Protein AF-A0A423PJA8-F1 (afdb_monomer)

Mean predicted aligned error: 6.1 Å

Nearest PDB structures (foldseek):
  8rpc-assembly1_A  TM=6.329E-01  e=9.969E-05  Plasmodium falciparum
  4z55-assembly1_A  TM=6.574E-01  e=4.095E-04  Homo sapiens
  4ifc-assembly2_B  TM=5.769E-01  e=6.099E-05  Homo sapiens
  6pjj-assembly1_B  TM=5.790E-01  e=9.969E-05  Homo sapiens
  4iir-assembly1_A  TM=5.489E-01  e=1.355E-04  Homo sapiens

Solvent-accessible surface area (backbone atoms only — not comparable to full-atom values): 12734 Å² total; per-residue (Å²): 114,69,66,61,37,50,52,53,46,63,75,64,66,80,62,84,75,90,64,66,90,66,88,52,49,74,80,54,77,93,34,53,75,47,76,59,98,61,30,36,33,25,48,32,89,90,39,86,58,26,23,33,43,25,44,71,51,65,89,44,97,66,36,58,37,55,55,50,32,44,53,56,38,50,53,53,38,53,77,67,67,55,76,62,79,46,34,58,53,74,82,45,76,43,40,36,74,86,43,71,17,37,32,27,47,41,64,45,22,78,88,66,48,73,38,44,39,44,65,54,31,39,24,68,65,76,37,51,72,70,55,51,52,51,41,49,50,52,47,49,50,53,36,54,75,67,24,42,34,58,67,43,68,48,54,88,32,29,27,38,30,47,41,99,92,44,76,42,49,29,38,73,50,35,51,46,49,77,56,78,35,73,69,32,51,44,42,72,77,30,43,68,56,9,22,51,56,24,62,71,44,40,68,61,35,51,51,54,38,49,65,51,55,77,68,52,69,59,62,73,79,76,89,75,94,83,130

Sequence (227 aa):
MALLGRAVRWIVRYKVPAMAPTPRHVLRDDLLIGHGSQRSCYVHPADRQRCIKVPKHPAHPEAQQANLVDSHYARSLDRRGVSHAHRARIYGWAPTTQADGLVVERICNDDGTPAIKLQHALKYGIVQRDEAEALLGELRHWVLTNHIAVHDLSPGNLLVKQTSAGNTLVLIDGIGGQKIKLKFLLYLYSPRFARAITRRRWPAFEKKIQARLDRVTPVQPSQNLDE

Radius of gyration: 18.74 Å; Cα contacts (8 Å, |Δi|>4): 363; chains: 1; bounding box: 70×29×41 Å

Organism: NCBI:txid1209778

InterPro domains:
  IPR019647 PhoP regulatory network protein YrbL [PF10707] (27-209)

pLDDT: mean 88.92, std 13.07, range [32.78, 98.12]

Secondary structure (DSSP, 8-state):
-HHHHHHHHHHTT--PPPPPSSS-B---GGGEEEE-SSEEEEEETTEEEEEEEEES-TTSTTTTHHHHHHHHHHHHHHHTT--STTB--EEEEE-BSSS-EEEEE--B-TTSPBPEEHHHHHHTTSS-HHHHHHHHHHHHHHHHHTT--BS---GGGEEEEEETTEEEEEE-S-BS-SSSSHHHHHHHH-HHHHHHHHHHHHHHHHHHHHHHHTT-PPPPP------

Structure (mmCIF, N/CA/C/O backbone):
data_AF-A0A423PJA8-F1
#
_entry.id   AF-A0A423PJA8-F1
#
loop_
_atom_site.group_PDB
_atom_site.id
_atom_site.type_symbol
_atom_site.label_atom_id
_atom_site.label_alt_id
_atom_site.label_comp_id
_atom_site.label_asym_id
_atom_site.label_entity_id
_atom_site.label_seq_id
_atom_site.pdbx_PDB_ins_code
_atom_site.Cartn_x
_atom_site.Cartn_y
_atom_site.Cartn_z
_atom_site.occupancy
_atom_site.B_iso_or_equiv
_atom_site.auth_seq_id
_atom_site.auth_comp_id
_atom_site.auth_asym_id
_atom_site.auth_atom_id
_atom_site.pdbx_PDB_model_num
ATOM 1 N N . MET A 1 1 ? 24.256 16.051 0.956 1.00 47.03 1 MET A N 1
ATOM 2 C CA . MET A 1 1 ? 23.027 15.207 0.986 1.00 47.03 1 MET A CA 1
ATOM 3 C C . MET A 1 1 ? 22.757 14.432 -0.318 1.00 47.03 1 MET A C 1
ATOM 5 O O . MET A 1 1 ? 22.403 13.262 -0.231 1.00 47.03 1 MET A O 1
ATOM 9 N N . ALA A 1 2 ? 22.924 15.017 -1.517 1.00 51.41 2 ALA A N 1
ATOM 10 C CA . ALA A 1 2 ? 22.655 14.329 -2.797 1.00 51.41 2 ALA A CA 1
ATOM 11 C C . ALA A 1 2 ? 23.633 13.176 -3.126 1.00 51.41 2 ALA A C 1
ATOM 13 O O . ALA A 1 2 ? 23.201 12.116 -3.580 1.00 51.41 2 ALA A O 1
ATOM 14 N N . LEU A 1 3 ? 24.926 13.352 -2.822 1.00 45.09 3 LEU A N 1
ATOM 15 C CA . LEU A 1 3 ? 25.974 12.328 -2.978 1.00 45.09 3 LEU A CA 1
ATOM 16 C C . LEU A 1 3 ? 25.686 11.066 -2.149 1.00 45.09 3 LEU A C 1
ATOM 18 O O . LEU A 1 3 ? 25.730 9.956 -2.674 1.00 45.09 3 LEU A O 1
ATOM 22 N N . LEU A 1 4 ? 25.255 11.243 -0.896 1.00 54.81 4 LEU A N 1
ATOM 23 C CA . LEU A 1 4 ? 24.872 10.142 -0.008 1.00 54.81 4 LEU A CA 1
ATOM 24 C C . LEU A 1 4 ? 23.687 9.334 -0.572 1.00 54.81 4 LEU A C 1
ATOM 26 O O . LEU A 1 4 ? 23.647 8.114 -0.471 1.00 54.81 4 LEU A O 1
ATOM 30 N N . GLY A 1 5 ? 22.732 10.005 -1.227 1.00 57.03 5 GLY A N 1
ATOM 31 C CA . GLY A 1 5 ? 21.598 9.350 -1.885 1.00 57.03 5 GLY A CA 1
ATOM 32 C C . GLY A 1 5 ? 21.969 8.571 -3.153 1.00 57.03 5 GLY A C 1
ATOM 33 O O . GLY A 1 5 ? 21.277 7.614 -3.503 1.00 57.03 5 GLY A O 1
ATOM 34 N N . ARG A 1 6 ? 23.044 8.953 -3.857 1.00 58.25 6 ARG A N 1
ATOM 35 C CA . ARG A 1 6 ? 23.592 8.172 -4.980 1.00 58.25 6 ARG A CA 1
ATOM 36 C C . ARG A 1 6 ? 24.349 6.940 -4.475 1.00 58.25 6 ARG A C 1
ATOM 38 O O . ARG A 1 6 ? 24.066 5.847 -4.953 1.00 58.25 6 ARG A O 1
ATOM 45 N N . ALA A 1 7 ? 25.189 7.096 -3.451 1.00 60.31 7 ALA A N 1
ATOM 46 C CA . ALA A 1 7 ? 25.911 5.987 -2.821 1.00 60.31 7 ALA A CA 1
ATOM 47 C C . ALA A 1 7 ? 24.958 4.929 -2.232 1.00 60.31 7 ALA A C 1
ATOM 49 O O . ALA A 1 7 ? 25.106 3.743 -2.506 1.00 60.31 7 ALA A O 1
ATOM 50 N N . VAL A 1 8 ? 23.903 5.352 -1.524 1.00 60.94 8 VAL A N 1
ATOM 51 C CA . VAL A 1 8 ? 22.864 4.448 -0.990 1.00 60.94 8 VAL A CA 1
ATOM 52 C C . VAL A 1 8 ? 22.161 3.653 -2.095 1.00 60.94 8 VAL A C 1
ATOM 54 O O . VAL A 1 8 ? 21.914 2.463 -1.937 1.00 60.94 8 VAL A O 1
ATOM 57 N N . ARG A 1 9 ? 21.847 4.272 -3.237 1.00 59.59 9 ARG A N 1
ATOM 58 C CA . ARG A 1 9 ? 21.218 3.550 -4.356 1.00 59.59 9 ARG A CA 1
ATOM 59 C C . ARG A 1 9 ? 22.158 2.531 -4.999 1.00 59.59 9 ARG A C 1
ATOM 61 O O . ARG A 1 9 ? 21.698 1.475 -5.423 1.00 59.59 9 ARG A O 1
ATOM 68 N N . TRP A 1 10 ? 23.451 2.840 -5.046 1.00 56.62 10 TRP A N 1
ATOM 69 C CA . TRP A 1 10 ? 24.469 1.967 -5.622 1.00 56.62 10 TRP A CA 1
ATOM 70 C C . TRP A 1 10 ? 24.768 0.755 -4.726 1.00 56.62 10 TRP A C 1
ATOM 72 O O . TRP A 1 10 ? 24.771 -0.374 -5.208 1.00 56.62 10 TRP A O 1
ATOM 82 N N . ILE A 1 11 ? 24.898 0.972 -3.412 1.00 56.69 11 ILE A N 1
ATOM 83 C CA . ILE A 1 11 ? 25.184 -0.078 -2.418 1.00 56.69 11 ILE A CA 1
ATOM 84 C C . ILE A 1 11 ? 24.049 -1.103 -2.334 1.00 56.69 11 ILE A C 1
ATOM 86 O O . ILE A 1 11 ? 24.296 -2.298 -2.203 1.00 56.69 11 ILE A O 1
ATOM 90 N N . VAL A 1 12 ? 22.794 -0.659 -2.426 1.00 58.53 12 VAL A N 1
ATOM 91 C CA . VAL A 1 12 ? 21.660 -1.523 -2.068 1.00 58.53 12 VAL A CA 1
ATOM 92 C C . VAL A 1 12 ? 21.051 -2.256 -3.277 1.00 58.53 12 VAL A C 1
ATOM 94 O O . VAL A 1 12 ? 20.080 -2.992 -3.134 1.00 58.53 12 VAL A O 1
ATOM 97 N N . ARG A 1 13 ? 21.642 -2.119 -4.480 1.00 62.19 13 ARG A N 1
ATOM 98 C CA . ARG A 1 13 ? 21.215 -2.812 -5.721 1.00 62.19 13 ARG A CA 1
ATOM 99 C C . ARG A 1 13 ? 19.695 -2.756 -5.967 1.00 62.19 13 ARG A C 1
ATOM 101 O O . ARG A 1 13 ? 19.108 -3.685 -6.513 1.00 62.19 13 ARG A O 1
ATOM 108 N N . TYR A 1 14 ? 19.050 -1.657 -5.580 1.00 72.69 14 TYR A N 1
ATOM 109 C CA . TYR A 1 14 ? 17.615 -1.446 -5.756 1.00 72.69 14 TYR A CA 1
ATOM 110 C C . TYR A 1 14 ? 17.302 -1.057 -7.199 1.00 72.69 14 TYR A C 1
ATOM 112 O O . TYR A 1 14 ? 17.089 0.113 -7.519 1.00 72.69 14 TYR A O 1
ATOM 120 N N . LYS A 1 15 ? 17.340 -2.052 -8.081 1.00 80.69 15 LYS A N 1
ATOM 121 C CA . LYS A 1 15 ? 16.962 -1.943 -9.487 1.00 80.69 15 LYS A CA 1
ATOM 122 C C . LYS A 1 15 ? 15.741 -2.811 -9.745 1.00 80.69 15 LYS A C 1
ATOM 124 O O . LYS A 1 15 ? 15.542 -3.823 -9.074 1.00 80.69 15 LYS A O 1
ATOM 129 N N . VAL A 1 16 ? 14.949 -2.409 -10.735 1.00 83.19 16 VAL A N 1
ATOM 130 C CA . VAL A 1 16 ? 13.929 -3.292 -11.300 1.00 83.19 16 VAL A CA 1
ATOM 131 C C . VAL A 1 16 ? 14.657 -4.544 -11.801 1.00 83.19 16 VAL A C 1
ATOM 133 O O . VAL A 1 16 ? 15.682 -4.392 -12.477 1.00 83.19 16 VAL A O 1
ATOM 136 N N . PRO A 1 17 ? 14.231 -5.760 -11.417 1.00 85.25 17 PRO A N 1
ATOM 137 C CA . PRO A 1 17 ? 14.855 -6.972 -11.925 1.00 85.25 17 PRO A CA 1
ATOM 138 C C . PRO A 1 17 ? 14.719 -7.025 -13.450 1.00 85.25 17 PRO A C 1
ATOM 140 O O . PRO A 1 17 ? 13.725 -6.550 -13.991 1.00 85.25 17 PRO A O 1
ATOM 143 N N . ALA A 1 18 ? 15.699 -7.604 -14.143 1.00 83.88 18 ALA A N 1
ATOM 144 C CA . ALA A 1 18 ? 15.575 -7.818 -15.581 1.00 83.88 18 ALA A CA 1
ATOM 145 C C . ALA A 1 18 ? 14.380 -8.747 -15.851 1.00 83.88 18 ALA A C 1
ATOM 147 O O . ALA A 1 18 ? 14.337 -9.860 -15.325 1.00 83.88 18 ALA A O 1
ATOM 148 N N . MET A 1 19 ? 13.404 -8.273 -16.625 1.00 85.81 19 MET A N 1
ATOM 149 C CA . MET A 1 19 ? 12.238 -9.060 -17.019 1.00 85.81 19 MET A CA 1
ATOM 150 C C . MET A 1 19 ? 12.476 -9.728 -18.370 1.00 85.81 19 MET A C 1
ATOM 152 O O . MET A 1 19 ? 13.144 -9.170 -19.243 1.00 85.81 19 MET A O 1
ATOM 156 N N . ALA A 1 20 ? 11.910 -10.923 -18.545 1.00 81.06 20 ALA A N 1
ATOM 157 C CA . ALA A 1 20 ? 11.896 -11.579 -19.843 1.00 81.06 20 ALA A CA 1
ATOM 158 C C . ALA A 1 20 ? 11.168 -10.686 -20.867 1.00 81.06 20 ALA A C 1
ATOM 160 O O . ALA A 1 20 ? 10.163 -10.051 -20.527 1.00 81.06 20 ALA A O 1
ATOM 161 N N . PRO A 1 21 ? 11.644 -10.621 -22.120 1.00 72.62 21 PRO A N 1
ATOM 162 C CA . PRO A 1 21 ? 11.037 -9.763 -23.130 1.00 72.62 21 PRO A CA 1
ATOM 163 C C . PRO A 1 21 ? 9.602 -10.187 -23.483 1.00 72.62 21 PRO A C 1
ATOM 165 O O . PRO A 1 21 ? 8.812 -9.320 -23.868 1.00 72.62 21 PRO A O 1
ATOM 168 N N . THR A 1 22 ? 9.258 -11.470 -23.314 1.00 75.62 22 THR A N 1
ATOM 169 C CA . THR A 1 22 ? 7.954 -12.077 -23.620 1.00 75.62 22 THR A CA 1
ATOM 170 C C . THR A 1 22 ? 7.662 -13.284 -22.706 1.00 75.62 22 THR A C 1
ATOM 172 O O . THR A 1 22 ? 8.606 -13.927 -22.240 1.00 75.62 22 THR A O 1
ATOM 175 N N . PRO A 1 23 ? 6.377 -13.625 -22.461 1.00 82.06 23 PRO A N 1
ATOM 176 C CA . PRO A 1 23 ? 5.171 -12.851 -22.782 1.00 82.06 23 PRO A CA 1
ATOM 177 C C . PRO A 1 23 ? 4.967 -11.658 -21.826 1.00 82.06 23 PRO A C 1
ATOM 179 O O . PRO A 1 23 ? 5.347 -11.709 -20.659 1.00 82.06 23 PRO A O 1
ATOM 182 N N . ARG A 1 24 ? 4.359 -10.572 -22.324 1.00 91.50 24 ARG A N 1
ATOM 183 C CA . ARG A 1 24 ? 4.051 -9.357 -21.543 1.00 91.50 24 ARG A CA 1
ATOM 184 C C . ARG A 1 24 ? 2.558 -9.250 -21.263 1.00 91.50 24 ARG A C 1
ATOM 186 O O . ARG A 1 24 ? 1.747 -9.575 -22.127 1.00 91.50 24 ARG A O 1
ATOM 193 N N . HIS A 1 25 ? 2.187 -8.708 -20.107 1.00 94.19 25 HIS A N 1
ATOM 194 C CA . HIS A 1 25 ? 0.788 -8.380 -19.834 1.00 94.19 25 HIS A CA 1
ATOM 195 C C . HIS A 1 25 ? 0.347 -7.163 -20.652 1.00 94.19 25 HIS A C 1
ATOM 197 O O . HIS A 1 25 ? 0.941 -6.086 -20.553 1.00 94.19 25 HIS A O 1
ATOM 203 N N . VAL A 1 26 ? -0.713 -7.334 -21.442 1.00 94.94 26 VAL A N 1
ATOM 204 C CA . VAL A 1 26 ? -1.343 -6.243 -22.191 1.00 94.94 26 VAL A CA 1
ATOM 205 C C . VAL A 1 26 ? -2.237 -5.452 -21.244 1.00 94.94 26 VAL A C 1
ATOM 207 O O . VAL A 1 26 ? -3.223 -5.977 -20.729 1.00 94.94 26 VAL A O 1
ATOM 210 N N . LEU A 1 27 ? -1.876 -4.194 -20.996 1.00 94.25 27 LEU A N 1
ATOM 211 C CA . LEU A 1 27 ? -2.645 -3.285 -20.148 1.00 94.25 27 LEU A CA 1
ATOM 212 C C . LEU A 1 27 ? -3.526 -2.397 -21.016 1.00 94.25 27 LEU A C 1
ATOM 214 O O . LEU A 1 27 ? -3.019 -1.556 -21.759 1.00 94.25 27 LEU A O 1
ATOM 218 N N . ARG A 1 28 ? -4.833 -2.619 -20.906 1.00 94.38 28 ARG A N 1
ATOM 219 C CA . ARG A 1 28 ? -5.892 -1.916 -21.628 1.00 94.38 28 ARG A CA 1
ATOM 220 C C . ARG A 1 28 ? -6.667 -0.997 -20.682 1.00 94.38 28 ARG A C 1
ATOM 222 O O . ARG A 1 28 ? -6.644 -1.199 -19.466 1.00 94.38 28 ARG A O 1
ATOM 229 N N . ASP A 1 29 ? -7.389 -0.037 -21.244 1.00 94.12 29 ASP A N 1
ATOM 230 C CA . ASP A 1 29 ? -8.144 0.951 -20.466 1.00 94.12 29 ASP A CA 1
ATOM 231 C C . ASP A 1 29 ? -9.327 0.338 -19.702 1.00 94.12 29 ASP A C 1
ATOM 233 O O . ASP A 1 29 ? -9.631 0.780 -18.598 1.00 94.12 29 ASP A O 1
ATOM 237 N N . ASP A 1 30 ? -9.934 -0.740 -20.209 1.00 95.38 30 ASP A N 1
ATOM 238 C CA . ASP A 1 30 ? -10.999 -1.481 -19.513 1.00 95.38 30 ASP A CA 1
ATOM 239 C C . ASP A 1 30 ? -10.513 -2.173 -18.226 1.00 95.38 30 ASP A C 1
ATOM 241 O O . ASP A 1 30 ? -11.309 -2.505 -17.348 1.00 95.38 30 ASP A O 1
ATOM 245 N N . LEU A 1 31 ? -9.199 -2.368 -18.088 1.00 96.25 31 LEU A N 1
ATOM 246 C CA . LEU A 1 31 ? -8.578 -2.904 -16.880 1.00 96.25 31 LEU A CA 1
ATOM 247 C C . LEU A 1 31 ? -8.177 -1.805 -15.891 1.00 96.25 31 LEU A C 1
ATOM 249 O O . LEU A 1 31 ? -7.738 -2.126 -14.786 1.00 96.25 31 LEU A O 1
ATOM 253 N N . LEU A 1 32 ? -8.275 -0.523 -16.249 1.00 96.69 32 LEU A N 1
ATOM 254 C CA . LEU A 1 32 ? -7.831 0.572 -15.394 1.00 96.69 32 LEU A CA 1
ATOM 255 C C . LEU A 1 32 ? -8.710 0.675 -14.138 1.00 96.69 32 LEU A C 1
ATOM 257 O O . LEU A 1 32 ? -9.891 0.996 -14.193 1.00 96.69 32 LEU A O 1
ATOM 261 N N . ILE A 1 33 ? -8.097 0.470 -12.972 1.00 94.44 33 ILE A N 1
ATOM 262 C CA . ILE A 1 33 ? -8.732 0.687 -11.663 1.00 94.44 33 ILE A CA 1
ATOM 263 C C . ILE A 1 33 ? -8.712 2.177 -11.319 1.00 94.44 33 ILE A C 1
ATOM 265 O O . ILE A 1 33 ? -9.635 2.712 -10.707 1.00 94.44 33 ILE A O 1
ATOM 269 N N . GLY A 1 34 ? -7.619 2.853 -11.672 1.00 91.19 34 GLY A N 1
ATOM 270 C CA . GLY A 1 34 ? -7.500 4.288 -11.496 1.00 91.19 34 GLY A CA 1
ATOM 271 C C . GLY A 1 34 ? -6.066 4.790 -11.505 1.00 91.19 34 GLY A C 1
ATOM 272 O O . GLY A 1 34 ? -5.087 4.045 -11.619 1.00 91.19 34 GLY A O 1
ATOM 273 N N . HIS A 1 35 ? -5.960 6.102 -11.343 1.00 89.44 35 HIS A N 1
ATOM 274 C CA . HIS A 1 35 ? -4.705 6.826 -11.384 1.00 89.44 35 HIS A CA 1
ATOM 275 C C . HIS A 1 35 ? -4.328 7.364 -10.002 1.00 89.44 35 HIS A C 1
ATOM 277 O O . HIS A 1 35 ? -5.068 8.133 -9.393 1.00 89.44 35 HIS A O 1
ATOM 283 N N . GLY A 1 36 ? -3.134 7.008 -9.533 1.00 83.62 36 GLY A N 1
ATOM 284 C CA . GLY A 1 36 ? -2.461 7.700 -8.437 1.00 83.62 36 GLY A CA 1
ATOM 285 C C . GLY A 1 36 ? -1.655 8.901 -8.937 1.00 83.62 36 GLY A C 1
ATOM 286 O O . GLY A 1 36 ? -1.658 9.237 -10.124 1.00 83.62 36 GLY A O 1
ATOM 287 N N . SER A 1 37 ? -0.901 9.537 -8.041 1.00 85.12 37 SER A N 1
ATOM 288 C CA . SER A 1 37 ? -0.018 10.655 -8.407 1.00 85.12 37 SER A CA 1
ATOM 289 C C . SER A 1 37 ? 1.123 10.218 -9.332 1.00 85.12 37 SER A C 1
ATOM 291 O O . SER A 1 37 ? 1.421 10.901 -10.303 1.00 85.12 37 SER A O 1
ATOM 293 N N . GLN A 1 38 ? 1.729 9.057 -9.066 1.00 89.62 38 GLN A N 1
ATOM 294 C CA . GLN A 1 38 ? 2.917 8.577 -9.787 1.00 89.62 38 GLN A CA 1
ATOM 295 C C . GLN A 1 38 ? 2.648 7.373 -10.699 1.00 89.62 38 GLN A C 1
ATOM 297 O O . GLN A 1 38 ? 3.453 7.073 -11.580 1.00 89.62 38 GLN A O 1
ATOM 302 N N . ARG A 1 39 ? 1.544 6.654 -10.472 1.00 94.06 39 ARG A N 1
ATOM 303 C CA . ARG A 1 39 ? 1.296 5.327 -11.048 1.00 94.06 39 ARG A CA 1
ATOM 304 C C . ARG A 1 39 ? -0.143 5.177 -11.521 1.00 94.06 39 ARG A C 1
ATOM 306 O O . ARG A 1 39 ? -1.048 5.752 -10.918 1.00 94.06 39 ARG A O 1
ATOM 313 N N . SER A 1 40 ? -0.342 4.376 -12.553 1.00 95.88 40 SER A N 1
ATOM 314 C CA . SER A 1 40 ? -1.639 3.828 -12.948 1.00 95.88 40 SER A CA 1
ATOM 315 C C . SER A 1 40 ? -1.755 2.403 -12.415 1.00 95.88 40 SER A C 1
ATOM 317 O O . SER A 1 40 ? -0.759 1.679 -12.352 1.00 95.88 40 SER A O 1
ATOM 319 N N . CYS A 1 41 ? -2.950 2.019 -11.978 1.00 96.25 41 CYS A N 1
ATOM 320 C CA . CYS A 1 41 ? -3.228 0.699 -11.426 1.00 96.25 41 CYS A CA 1
ATOM 321 C C . CYS A 1 41 ? -4.233 -0.016 -12.326 1.00 96.25 41 CYS A C 1
ATOM 323 O O . CYS A 1 41 ? -5.317 0.516 -12.557 1.00 96.25 41 CYS A O 1
ATOM 325 N N . TYR A 1 42 ? -3.884 -1.207 -12.803 1.00 97.62 42 TYR A N 1
ATOM 326 C CA . TYR A 1 42 ? -4.719 -2.004 -13.702 1.00 97.62 42 TYR A CA 1
ATOM 327 C C . TYR A 1 42 ? -5.052 -3.347 -13.060 1.00 97.62 42 TYR A C 1
ATOM 329 O O . TYR A 1 42 ? -4.190 -3.931 -12.408 1.00 97.62 42 TYR A O 1
ATOM 337 N N . VAL A 1 43 ? -6.258 -3.873 -13.253 1.00 97.44 43 VAL A N 1
ATOM 338 C CA . VAL A 1 43 ? -6.574 -5.272 -12.938 1.00 97.44 43 VAL A CA 1
ATOM 339 C C . VAL A 1 43 ? -5.629 -6.169 -13.736 1.00 97.44 43 VAL A C 1
ATOM 341 O O . VAL A 1 43 ? -5.350 -5.915 -14.908 1.00 97.44 43 VAL A O 1
ATOM 344 N N . HIS A 1 44 ? -5.088 -7.200 -13.095 1.00 97.00 44 HIS A N 1
ATOM 345 C CA . HIS A 1 44 ? -4.172 -8.113 -13.761 1.00 97.00 44 HIS A CA 1
ATOM 346 C C . HIS A 1 44 ? -4.936 -8.955 -14.809 1.00 97.00 44 HIS A 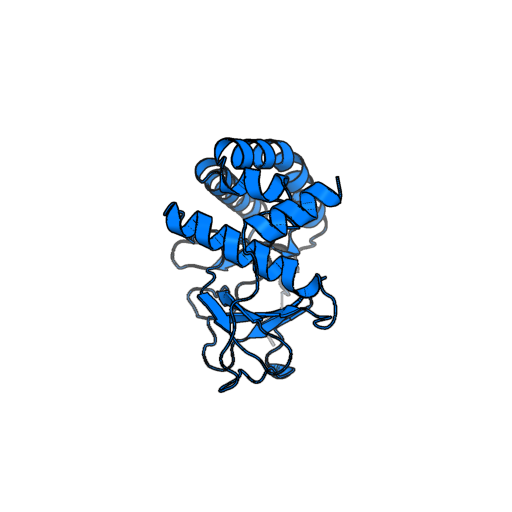C 1
ATOM 348 O O . HIS A 1 44 ? -5.917 -9.608 -14.443 1.00 97.00 44 HIS A O 1
ATOM 354 N N . PRO A 1 45 ? -4.496 -9.008 -16.087 1.00 95.69 45 PRO A N 1
ATOM 355 C CA . PRO A 1 45 ? -5.280 -9.618 -17.172 1.00 95.69 45 PRO A CA 1
ATOM 356 C C . PRO A 1 45 ? -5.628 -11.099 -16.975 1.00 95.69 45 PRO A C 1
ATOM 358 O O . PRO A 1 45 ? -6.653 -11.557 -17.462 1.00 95.69 45 PRO A O 1
ATOM 361 N N . ALA A 1 46 ? -4.775 -11.845 -16.268 1.00 94.44 46 ALA A N 1
ATOM 362 C CA . ALA A 1 46 ? -4.958 -13.278 -16.023 1.00 94.44 46 ALA A CA 1
ATOM 363 C C . ALA A 1 46 ? -5.415 -13.621 -14.593 1.00 94.44 46 ALA A C 1
ATOM 365 O O . ALA A 1 46 ? -5.632 -14.788 -14.294 1.00 94.44 46 ALA A O 1
ATOM 366 N N . ASP A 1 47 ? -5.522 -12.638 -13.690 1.00 95.12 47 ASP A N 1
ATOM 367 C CA . ASP A 1 47 ? -5.906 -12.898 -12.294 1.00 95.12 47 ASP A CA 1
ATOM 368 C C . ASP A 1 47 ? -6.640 -11.689 -11.706 1.00 95.12 47 ASP A C 1
ATOM 370 O O . ASP A 1 47 ? -6.040 -10.683 -11.328 1.00 95.12 47 ASP A O 1
ATOM 374 N N . ARG A 1 48 ? -7.964 -11.796 -11.579 1.00 94.19 48 ARG A N 1
ATOM 375 C CA . ARG A 1 48 ? -8.801 -10.701 -11.073 1.00 94.19 48 ARG A CA 1
ATOM 376 C C . ARG A 1 48 ? -8.591 -10.402 -9.588 1.00 94.19 48 ARG A C 1
ATOM 378 O O . ARG A 1 48 ? -9.148 -9.412 -9.125 1.00 94.19 48 ARG A O 1
ATOM 385 N N . GLN A 1 49 ? -7.825 -11.188 -8.836 1.00 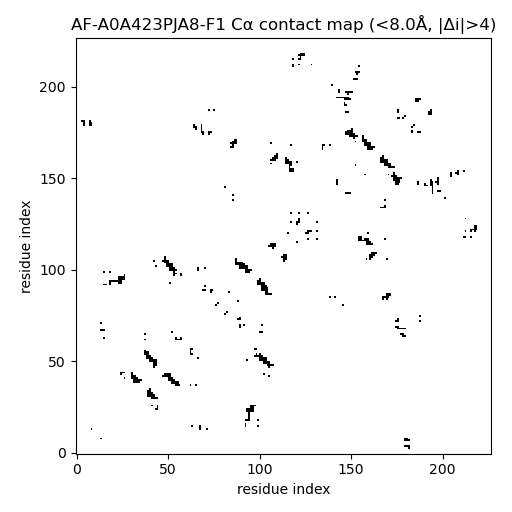95.38 49 GLN A N 1
ATOM 386 C CA . GLN A 1 49 ? -7.453 -10.891 -7.444 1.00 95.38 49 GLN A CA 1
ATOM 387 C C . GLN A 1 49 ? -6.145 -10.093 -7.342 1.00 95.38 49 GLN A C 1
ATOM 389 O O . GLN A 1 49 ? -5.701 -9.736 -6.248 1.00 95.38 49 GLN A O 1
ATOM 394 N N . ARG A 1 50 ? -5.517 -9.770 -8.477 1.00 97.44 50 ARG A N 1
ATOM 395 C CA . ARG A 1 50 ? -4.283 -8.984 -8.538 1.00 97.44 50 ARG A CA 1
ATOM 396 C C . ARG A 1 50 ? -4.484 -7.722 -9.356 1.00 97.44 50 ARG A C 1
ATOM 398 O O . ARG A 1 50 ? -5.362 -7.621 -10.215 1.00 97.44 50 ARG A O 1
ATOM 405 N N . CYS A 1 51 ? -3.630 -6.749 -9.100 1.00 97.38 51 CYS A N 1
ATOM 406 C CA . CYS A 1 51 ? -3.476 -5.586 -9.949 1.00 97.38 51 CYS A CA 1
ATOM 407 C C . CYS A 1 51 ? -2.000 -5.300 -10.215 1.00 97.38 51 CYS A C 1
ATOM 409 O O . CYS A 1 51 ? -1.108 -5.737 -9.487 1.00 97.38 51 CYS A O 1
ATOM 411 N N . ILE A 1 52 ? -1.743 -4.591 -11.306 1.00 97.88 52 ILE A N 1
ATOM 412 C CA . ILE A 1 52 ? -0.416 -4.208 -11.759 1.00 97.88 52 ILE A CA 1
ATOM 413 C C . ILE A 1 52 ? -0.312 -2.688 -11.646 1.00 97.88 52 ILE A C 1
ATOM 415 O O . ILE A 1 52 ? -1.065 -1.951 -12.287 1.00 97.88 52 ILE A O 1
ATOM 419 N N . LYS A 1 53 ? 0.624 -2.212 -10.819 1.00 96.56 53 LYS A N 1
ATOM 420 C CA . LYS A 1 53 ? 0.944 -0.787 -10.673 1.00 96.56 53 LYS A CA 1
ATOM 421 C C . LYS A 1 53 ? 2.100 -0.413 -11.599 1.00 96.56 53 LYS A C 1
ATOM 423 O O . LYS A 1 53 ? 3.222 -0.894 -11.421 1.00 96.56 53 LYS A O 1
ATOM 428 N N . VAL A 1 54 ? 1.847 0.486 -12.545 1.00 96.25 54 VAL A N 1
ATOM 429 C CA . VAL A 1 54 ? 2.814 0.930 -13.564 1.00 96.25 54 VAL A CA 1
ATOM 430 C C . VAL A 1 54 ? 3.065 2.433 -13.427 1.00 96.25 54 VAL A C 1
ATOM 432 O O . VAL A 1 54 ? 2.113 3.177 -13.183 1.00 96.25 54 VAL A O 1
ATOM 435 N N . PRO A 1 55 ? 4.311 2.927 -13.544 1.00 95.31 55 PRO A N 1
ATOM 436 C CA . PRO A 1 55 ? 4.574 4.363 -13.533 1.00 95.31 55 PRO A CA 1
ATOM 437 C C . PRO A 1 55 ? 3.908 5.090 -14.706 1.00 95.31 55 PRO A C 1
ATOM 439 O O . PRO A 1 55 ? 3.922 4.606 -15.831 1.00 95.31 55 PRO A O 1
ATOM 442 N N . LYS A 1 56 ? 3.398 6.301 -14.457 1.00 92.19 56 LYS A N 1
ATOM 443 C CA . LYS A 1 56 ? 2.789 7.146 -15.502 1.00 92.19 56 LYS A CA 1
ATOM 444 C C . LYS A 1 56 ? 3.794 7.699 -16.516 1.00 92.19 56 LYS A C 1
ATOM 446 O O . LYS A 1 56 ? 3.449 7.901 -17.671 1.00 92.19 56 LYS A O 1
ATOM 451 N N . HIS A 1 57 ? 5.028 7.955 -16.080 1.00 91.12 57 HIS A N 1
ATOM 452 C CA . HIS A 1 57 ? 6.082 8.542 -16.913 1.00 91.12 57 HIS A CA 1
ATOM 453 C C . HIS A 1 57 ? 7.318 7.635 -16.929 1.00 91.12 57 HIS A C 1
ATOM 455 O O . HIS A 1 57 ? 8.333 7.983 -16.325 1.00 91.12 57 HIS A O 1
ATOM 461 N N . PRO A 1 58 ? 7.251 6.456 -17.571 1.00 88.56 58 PRO A N 1
ATOM 462 C CA . PRO A 1 58 ? 8.298 5.437 -17.483 1.00 88.56 58 PRO A CA 1
ATOM 463 C C . PRO A 1 58 ? 9.656 5.884 -18.040 1.00 88.56 58 PRO A C 1
ATOM 465 O O . PRO A 1 58 ? 10.679 5.348 -17.626 1.00 88.56 58 PRO A O 1
ATOM 468 N N . ALA A 1 59 ? 9.683 6.896 -18.913 1.00 87.50 59 ALA A N 1
ATOM 469 C CA . ALA A 1 59 ? 10.918 7.491 -19.424 1.00 87.50 59 ALA A CA 1
ATOM 470 C C . ALA A 1 59 ? 11.736 8.237 -18.347 1.00 87.50 59 ALA A C 1
ATOM 472 O O . ALA A 1 59 ? 12.934 8.453 -18.522 1.00 87.50 59 ALA A O 1
ATOM 473 N N . HIS A 1 60 ? 11.126 8.635 -17.222 1.00 86.44 60 HIS A N 1
ATOM 474 C CA . HIS A 1 60 ? 11.859 9.312 -16.154 1.00 86.44 60 HIS A CA 1
ATOM 475 C C . HIS A 1 60 ? 12.728 8.331 -15.342 1.00 86.44 60 HIS A C 1
ATOM 477 O O . HIS A 1 60 ? 12.216 7.324 -14.851 1.00 86.44 60 HIS A O 1
ATOM 483 N N . PRO A 1 61 ? 14.001 8.667 -15.044 1.00 74.88 61 PRO A N 1
ATOM 484 C CA . PRO A 1 61 ? 14.903 7.784 -14.293 1.00 74.88 61 PRO A CA 1
ATOM 485 C C . PRO A 1 61 ? 14.418 7.385 -12.888 1.00 74.88 61 PRO A C 1
ATOM 487 O O . PRO A 1 61 ? 14.837 6.362 -12.352 1.00 74.88 61 PRO A O 1
ATOM 490 N N . GLU A 1 62 ? 13.553 8.193 -12.263 1.00 84.38 62 GLU A N 1
ATOM 491 C CA . GLU A 1 62 ? 12.989 7.920 -10.931 1.00 84.38 62 GLU A CA 1
ATOM 492 C C . GLU A 1 62 ? 11.556 7.357 -10.977 1.00 84.38 62 GLU A C 1
ATOM 494 O O . GLU A 1 62 ? 10.951 7.161 -9.925 1.00 84.38 62 GLU A O 1
ATOM 499 N N . ALA A 1 63 ? 11.004 7.061 -12.159 1.00 88.94 63 ALA A N 1
ATOM 500 C CA . ALA A 1 63 ? 9.603 6.661 -12.312 1.00 88.94 63 ALA A CA 1
ATOM 501 C C . ALA A 1 63 ? 9.247 5.386 -11.524 1.00 88.94 63 ALA A C 1
ATOM 503 O O . ALA A 1 63 ? 8.177 5.290 -10.928 1.00 88.94 63 ALA A O 1
ATOM 504 N N . GLN A 1 64 ? 10.183 4.435 -11.446 1.00 92.12 64 GLN A N 1
ATOM 505 C CA . GLN A 1 64 ? 10.008 3.166 -10.730 1.00 92.12 64 GLN A CA 1
ATOM 506 C C . GLN A 1 64 ? 10.272 3.260 -9.221 1.00 92.12 64 GLN A C 1
ATOM 508 O O . GLN A 1 64 ? 10.182 2.258 -8.513 1.00 92.12 64 GLN A O 1
ATOM 513 N N . GLN A 1 65 ? 10.604 4.443 -8.694 1.00 90.94 65 GLN A N 1
ATOM 514 C CA . GLN A 1 65 ? 11.034 4.586 -7.304 1.00 90.94 65 GLN A CA 1
ATOM 515 C C . GLN A 1 65 ? 9.965 4.137 -6.301 1.00 90.94 65 GLN A C 1
ATOM 517 O O . GLN A 1 65 ? 10.314 3.469 -5.331 1.00 90.94 65 GLN A O 1
ATOM 522 N N . ALA A 1 66 ? 8.688 4.445 -6.542 1.00 92.06 66 ALA A N 1
ATOM 523 C CA . ALA A 1 66 ? 7.598 3.991 -5.678 1.00 92.06 66 ALA A CA 1
ATOM 524 C C . ALA A 1 66 ? 7.448 2.462 -5.697 1.00 92.06 66 ALA A C 1
ATOM 526 O O . ALA A 1 66 ? 7.383 1.839 -4.643 1.00 92.06 66 ALA A O 1
ATOM 527 N N . ASN A 1 67 ? 7.487 1.843 -6.883 1.00 94.38 67 ASN A N 1
ATOM 528 C CA . ASN A 1 67 ? 7.409 0.385 -7.016 1.00 94.38 67 ASN A CA 1
ATOM 529 C C . ASN A 1 67 ? 8.603 -0.321 -6.352 1.00 94.38 67 ASN A C 1
ATOM 531 O O . ASN A 1 67 ? 8.435 -1.356 -5.710 1.00 94.38 67 ASN A O 1
ATOM 535 N N . LEU A 1 68 ? 9.805 0.254 -6.451 1.00 93.69 68 LEU A N 1
ATOM 536 C CA . LEU A 1 68 ? 10.988 -0.260 -5.759 1.00 93.69 68 LEU A CA 1
ATOM 537 C C . LEU A 1 68 ? 10.843 -0.156 -4.239 1.00 93.69 68 LEU A C 1
ATOM 539 O O . LEU A 1 68 ? 11.111 -1.131 -3.541 1.00 93.69 68 LEU A O 1
ATOM 543 N N . VAL A 1 69 ? 10.407 0.995 -3.716 1.00 93.56 69 VAL A N 1
ATOM 544 C CA . VAL A 1 69 ? 10.173 1.157 -2.273 1.00 93.56 69 VAL A CA 1
ATOM 545 C C . VAL A 1 69 ? 9.164 0.126 -1.773 1.00 93.56 69 VAL A C 1
ATOM 547 O O . VAL A 1 69 ? 9.482 -0.597 -0.827 1.00 93.56 69 VAL A O 1
ATOM 550 N N . ASP A 1 70 ? 8.015 0.009 -2.440 1.00 94.81 70 ASP A N 1
ATOM 551 C CA . ASP A 1 70 ? 6.963 -0.943 -2.081 1.00 94.81 70 ASP A CA 1
ATOM 552 C C . ASP A 1 70 ? 7.507 -2.377 -2.086 1.00 94.81 70 ASP A C 1
ATOM 554 O O . ASP A 1 70 ? 7.427 -3.074 -1.074 1.00 94.81 70 ASP A O 1
ATOM 558 N N . SER A 1 71 ? 8.149 -2.795 -3.184 1.00 94.94 71 SER A N 1
ATOM 559 C CA . SER A 1 71 ? 8.714 -4.141 -3.343 1.00 94.94 71 SER A CA 1
ATOM 560 C C . SER A 1 71 ? 9.724 -4.489 -2.248 1.00 94.94 71 SER A C 1
ATOM 562 O O . SER A 1 71 ? 9.647 -5.553 -1.626 1.00 94.94 71 SER A O 1
ATOM 564 N N . HIS A 1 72 ? 10.672 -3.592 -1.974 1.00 93.81 72 HIS A N 1
ATOM 565 C CA . HIS A 1 72 ? 11.723 -3.852 -0.994 1.00 93.81 72 HIS A CA 1
ATOM 566 C C . HIS A 1 72 ? 11.221 -3.800 0.441 1.00 93.81 72 HIS A C 1
ATOM 568 O O . HIS A 1 72 ? 11.675 -4.592 1.273 1.00 93.81 72 HIS A O 1
ATOM 574 N N . TYR A 1 73 ? 10.289 -2.897 0.736 1.00 95.62 73 TYR A N 1
ATOM 575 C CA . TYR A 1 73 ? 9.729 -2.805 2.070 1.00 95.62 73 TYR A CA 1
ATOM 576 C C . TYR A 1 73 ? 8.797 -3.976 2.376 1.00 95.62 73 TYR A C 1
ATOM 578 O O . TYR A 1 73 ? 8.940 -4.582 3.436 1.00 95.62 73 TYR A O 1
ATOM 586 N N . ALA A 1 74 ? 7.922 -4.363 1.442 1.00 95.75 74 ALA A N 1
ATOM 587 C CA . ALA A 1 74 ? 7.073 -5.542 1.598 1.00 95.75 74 ALA A CA 1
ATOM 588 C C . ALA A 1 74 ? 7.910 -6.801 1.831 1.00 95.75 74 ALA A C 1
ATOM 590 O O . ALA A 1 74 ? 7.705 -7.477 2.831 1.00 95.75 74 ALA A O 1
ATOM 591 N N . ARG A 1 75 ? 8.960 -7.022 1.027 1.00 95.00 75 ARG A N 1
ATOM 592 C CA . ARG A 1 75 ? 9.886 -8.148 1.229 1.00 95.00 75 ARG A CA 1
ATOM 593 C C . ARG A 1 75 ? 10.528 -8.148 2.621 1.00 95.00 75 ARG A C 1
ATOM 595 O O . ARG A 1 75 ? 10.769 -9.212 3.184 1.00 95.00 75 ARG A O 1
ATOM 602 N N . SER A 1 76 ? 10.844 -6.976 3.175 1.00 95.19 76 SER A N 1
ATOM 603 C CA . SER A 1 76 ? 11.355 -6.872 4.549 1.00 95.19 76 SER A CA 1
ATOM 604 C C . SER A 1 76 ? 10.302 -7.287 5.581 1.00 95.19 76 SER A C 1
ATOM 606 O O . SER A 1 76 ? 10.620 -8.021 6.513 1.00 95.19 76 SER A O 1
ATOM 608 N N . LEU A 1 77 ? 9.045 -6.873 5.401 1.00 96.69 77 LEU A N 1
ATOM 609 C CA . LEU A 1 77 ? 7.935 -7.286 6.262 1.00 96.69 77 LEU A CA 1
ATOM 610 C C . LEU A 1 77 ? 7.647 -8.791 6.160 1.00 96.69 77 LEU A C 1
ATOM 612 O O . LEU A 1 77 ? 7.439 -9.428 7.190 1.00 96.69 77 LEU A O 1
ATOM 616 N N . ASP A 1 78 ? 7.700 -9.361 4.954 1.00 96.69 78 ASP A N 1
ATOM 617 C CA . ASP A 1 78 ? 7.477 -10.791 4.714 1.00 96.69 78 ASP A CA 1
ATOM 618 C C . ASP A 1 78 ? 8.548 -11.638 5.419 1.00 96.69 78 ASP A C 1
ATOM 620 O O . ASP A 1 78 ? 8.224 -12.564 6.155 1.00 96.69 78 ASP A O 1
ATOM 624 N N . ARG A 1 79 ? 9.832 -11.261 5.302 1.00 95.75 79 ARG A N 1
ATOM 625 C CA . ARG A 1 79 ? 10.937 -11.926 6.028 1.00 95.75 79 ARG A CA 1
ATOM 626 C C . ARG A 1 79 ? 10.803 -11.846 7.546 1.00 95.75 79 ARG A C 1
ATOM 628 O O . ARG A 1 79 ? 11.361 -12.674 8.253 1.00 95.75 79 ARG A O 1
ATOM 635 N N . ARG A 1 80 ? 10.112 -10.823 8.044 1.00 95.81 80 ARG A N 1
ATOM 636 C CA . ARG A 1 80 ? 9.831 -10.631 9.470 1.00 95.81 80 ARG A CA 1
ATOM 637 C C . ARG A 1 80 ? 8.563 -11.363 9.922 1.00 95.81 80 ARG A C 1
ATOM 639 O O . ARG A 1 80 ? 8.193 -11.216 11.081 1.00 95.81 80 ARG A O 1
ATOM 646 N N . GLY A 1 81 ? 7.884 -12.090 9.030 1.00 97.00 81 GLY A N 1
ATOM 647 C CA . GLY A 1 81 ? 6.651 -12.819 9.336 1.00 97.00 81 GLY A CA 1
ATOM 648 C C . GLY A 1 81 ? 5.449 -11.917 9.623 1.00 97.00 81 GLY A C 1
ATOM 649 O O . GLY A 1 81 ? 4.481 -12.356 10.234 1.00 97.00 81 GLY A O 1
ATOM 650 N N . VAL A 1 82 ? 5.492 -10.643 9.220 1.00 97.50 82 VAL A N 1
ATOM 651 C CA . VAL A 1 82 ? 4.380 -9.719 9.471 1.00 97.50 82 VAL A CA 1
ATOM 652 C C . VAL A 1 82 ? 3.200 -10.125 8.589 1.00 97.50 82 VAL A C 1
ATOM 654 O O . VAL A 1 82 ? 3.355 -10.189 7.368 1.00 97.50 82 VAL A O 1
ATOM 657 N N . SER A 1 83 ? 2.017 -10.316 9.175 1.00 96.88 83 SER A N 1
ATOM 658 C CA . SER A 1 83 ? 0.804 -10.756 8.465 1.00 96.88 83 SER A CA 1
ATOM 659 C C . SER A 1 83 ? 0.330 -9.779 7.377 1.00 96.88 83 SER A C 1
ATOM 661 O O . SER A 1 83 ? 0.740 -8.623 7.333 1.00 96.88 83 SER A O 1
ATOM 663 N N . HIS A 1 84 ? -0.570 -10.213 6.495 1.00 96.31 84 HIS A N 1
ATOM 664 C CA . HIS A 1 84 ? -1.175 -9.355 5.463 1.00 96.31 84 HIS A CA 1
ATOM 665 C C . HIS A 1 84 ? -2.551 -8.798 5.866 1.00 96.31 84 HIS A C 1
ATOM 667 O O . HIS A 1 84 ? -3.290 -8.326 5.015 1.00 96.31 84 HIS A O 1
ATOM 673 N N . ALA A 1 85 ? -2.894 -8.828 7.161 1.00 94.44 85 ALA A N 1
ATOM 674 C CA . ALA A 1 85 ? -4.216 -8.424 7.652 1.00 94.44 85 ALA A CA 1
ATOM 675 C C . ALA A 1 85 ? -4.588 -6.980 7.262 1.00 94.44 85 ALA A C 1
ATOM 677 O O . ALA A 1 85 ? -5.697 -6.726 6.812 1.00 94.44 85 ALA A O 1
ATOM 678 N N . HIS A 1 86 ? -3.625 -6.055 7.345 1.00 97.50 86 HIS A N 1
ATOM 679 C CA . HIS A 1 86 ? -3.837 -4.634 7.050 1.00 97.50 86 HIS A CA 1
ATOM 680 C C . HIS A 1 86 ? -2.942 -4.090 5.928 1.00 97.50 86 HIS A C 1
ATOM 682 O O . HIS A 1 86 ? -2.770 -2.875 5.791 1.00 97.50 86 HIS A O 1
ATOM 688 N N . ARG A 1 87 ? -2.331 -4.963 5.118 1.00 96.88 87 ARG A N 1
ATOM 689 C CA . ARG A 1 87 ? -1.522 -4.546 3.964 1.00 96.88 87 ARG A CA 1
ATOM 690 C C . ARG A 1 87 ? -1.772 -5.439 2.763 1.00 96.88 87 ARG A C 1
ATOM 692 O O . ARG A 1 87 ? -1.869 -6.651 2.916 1.00 96.88 87 ARG A O 1
ATOM 699 N N . ALA A 1 88 ? -1.746 -4.849 1.574 1.00 96.25 88 ALA A N 1
ATOM 700 C CA . ALA A 1 88 ? -1.740 -5.618 0.335 1.00 96.25 88 ALA A CA 1
ATOM 701 C C . ALA A 1 88 ? -0.479 -6.498 0.228 1.00 96.25 88 ALA A C 1
ATOM 703 O O . ALA A 1 88 ? 0.633 -6.063 0.560 1.00 96.25 88 ALA A O 1
ATOM 704 N N . ARG A 1 89 ? -0.635 -7.726 -0.274 1.00 96.81 89 ARG A N 1
ATOM 705 C CA . ARG A 1 89 ? 0.494 -8.562 -0.711 1.00 96.81 89 ARG A CA 1
ATOM 706 C C . ARG A 1 89 ? 1.178 -7.959 -1.933 1.00 96.81 89 ARG A C 1
ATOM 708 O O . ARG A 1 89 ? 0.541 -7.335 -2.783 1.00 96.81 89 ARG A O 1
ATOM 715 N N . ILE A 1 90 ? 2.483 -8.197 -2.040 1.00 97.06 90 ILE A N 1
ATOM 716 C CA . ILE A 1 90 ? 3.268 -7.895 -3.237 1.00 97.06 90 ILE A CA 1
ATOM 717 C C . ILE A 1 90 ? 3.773 -9.213 -3.803 1.00 97.06 90 ILE A C 1
ATOM 719 O O . ILE A 1 90 ? 4.535 -9.917 -3.150 1.00 97.06 90 ILE A O 1
ATOM 723 N N . TYR A 1 91 ? 3.351 -9.532 -5.023 1.00 96.56 91 TYR A N 1
ATOM 724 C CA . TYR A 1 91 ? 3.682 -10.797 -5.680 1.00 96.56 91 TYR A CA 1
ATOM 725 C C . TYR A 1 91 ? 4.997 -10.724 -6.457 1.00 96.56 91 TYR A C 1
ATOM 727 O O . TYR A 1 91 ? 5.650 -11.741 -6.664 1.00 96.56 91 TYR A O 1
ATOM 735 N N . GLY A 1 92 ? 5.414 -9.523 -6.860 1.00 95.25 92 GLY A N 1
ATOM 736 C CA . GLY A 1 92 ? 6.672 -9.312 -7.566 1.00 95.25 92 GLY A CA 1
ATOM 737 C C . GLY A 1 92 ? 6.517 -8.391 -8.762 1.00 95.25 92 GLY A C 1
ATOM 738 O O . GLY A 1 92 ? 5.578 -7.605 -8.840 1.00 95.25 92 GLY A O 1
ATOM 739 N N . TRP A 1 93 ? 7.477 -8.469 -9.672 1.00 95.88 93 TRP A N 1
ATOM 740 C CA . TRP A 1 93 ? 7.517 -7.662 -10.886 1.00 95.88 93 TRP A CA 1
ATOM 741 C C . TRP A 1 93 ? 6.982 -8.469 -12.063 1.00 95.88 93 TRP A C 1
ATOM 743 O O . TRP A 1 93 ? 7.173 -9.683 -12.102 1.00 95.88 93 TRP A O 1
ATOM 753 N N . ALA A 1 94 ? 6.335 -7.798 -13.011 1.00 95.06 94 ALA A N 1
ATOM 754 C CA . ALA A 1 94 ? 5.898 -8.414 -14.255 1.00 95.06 94 ALA A CA 1
ATOM 755 C C . ALA A 1 94 ? 6.106 -7.464 -15.446 1.00 95.06 94 ALA A C 1
ATOM 757 O O . ALA A 1 94 ? 5.853 -6.259 -15.313 1.00 95.06 94 ALA A O 1
ATOM 758 N N . PRO A 1 95 ? 6.532 -7.981 -16.612 1.00 95.62 95 PRO A N 1
ATOM 759 C CA . PRO A 1 95 ? 6.647 -7.179 -17.819 1.00 95.62 95 PRO A CA 1
ATOM 760 C C . PRO A 1 95 ? 5.262 -6.823 -18.366 1.00 95.62 95 PRO A C 1
ATOM 762 O O . PRO A 1 95 ? 4.338 -7.641 -18.372 1.00 95.62 95 PRO A O 1
ATOM 765 N N . THR A 1 96 ? 5.114 -5.597 -18.868 1.00 94.88 96 THR A N 1
ATOM 766 C CA . THR A 1 96 ? 3.852 -5.116 -19.454 1.00 94.88 96 THR A CA 1
ATOM 767 C C . THR A 1 96 ? 4.081 -4.371 -20.764 1.00 94.88 96 THR A C 1
ATOM 769 O O . THR A 1 96 ? 5.218 -4.063 -21.135 1.00 94.88 96 THR A O 1
ATOM 772 N N . THR A 1 97 ? 2.998 -4.070 -21.477 1.00 93.06 97 THR A N 1
ATOM 773 C CA . THR A 1 97 ? 3.032 -3.247 -22.694 1.00 93.06 97 THR A CA 1
ATOM 774 C C . THR A 1 97 ? 3.330 -1.765 -22.441 1.00 93.06 97 THR A C 1
ATOM 776 O O . THR A 1 97 ? 3.700 -1.076 -23.384 1.00 93.06 97 THR A O 1
ATOM 779 N N . GLN A 1 98 ? 3.205 -1.266 -21.204 1.00 90.69 98 GLN A N 1
ATOM 780 C CA . GLN A 1 98 ? 3.421 0.154 -20.873 1.00 90.69 98 GLN A CA 1
ATOM 781 C C . GLN A 1 98 ? 4.781 0.402 -20.195 1.00 90.69 98 GLN A C 1
ATOM 783 O O . GLN A 1 98 ? 5.512 1.312 -20.574 1.00 90.69 98 GLN A O 1
ATOM 788 N N . ALA A 1 99 ? 5.119 -0.406 -19.187 1.00 92.50 99 ALA A N 1
ATOM 789 C CA . ALA A 1 99 ? 6.425 -0.503 -18.523 1.00 92.50 99 ALA A CA 1
ATOM 790 C C . ALA A 1 99 ? 6.390 -1.654 -17.506 1.00 92.50 99 ALA A C 1
ATOM 792 O O . ALA A 1 99 ? 5.308 -2.080 -17.104 1.00 92.50 99 ALA A O 1
ATOM 793 N N . ASP A 1 100 ? 7.540 -2.135 -17.033 1.00 94.44 100 ASP A N 1
ATOM 794 C CA . ASP A 1 100 ? 7.555 -3.149 -15.972 1.00 94.44 100 ASP A CA 1
ATOM 795 C C . ASP A 1 100 ? 6.731 -2.684 -14.764 1.00 94.44 100 ASP A C 1
ATOM 797 O O . ASP A 1 100 ? 6.886 -1.567 -14.256 1.00 94.44 100 ASP A O 1
ATOM 801 N N . GLY A 1 101 ? 5.807 -3.537 -14.340 1.00 95.88 101 GLY A N 1
ATOM 802 C CA . GLY A 1 101 ? 4.833 -3.234 -13.307 1.00 95.88 101 GLY A CA 1
ATOM 803 C C . GLY A 1 101 ? 5.095 -4.026 -12.039 1.00 95.88 101 GLY A C 1
ATOM 804 O O . GLY A 1 101 ? 5.668 -5.116 -12.071 1.00 95.88 101 GLY A O 1
ATOM 805 N N . LEU A 1 102 ? 4.634 -3.487 -10.912 1.00 97.12 102 LEU A N 1
ATOM 806 C CA . LEU A 1 102 ? 4.607 -4.221 -9.654 1.00 97.12 102 LEU A CA 1
ATOM 807 C C . LEU A 1 102 ? 3.244 -4.895 -9.494 1.00 97.12 102 LEU A C 1
ATOM 809 O O . LEU A 1 102 ? 2.217 -4.213 -9.449 1.00 97.12 102 LEU A O 1
ATOM 813 N N . VAL A 1 103 ? 3.245 -6.221 -9.405 1.00 97.81 103 VAL A N 1
ATOM 814 C CA . VAL A 1 103 ? 2.058 -7.036 -9.152 1.00 97.81 103 VAL A CA 1
ATOM 815 C C . VAL A 1 103 ? 1.764 -7.019 -7.659 1.00 97.81 103 VAL A C 1
ATOM 817 O O . VAL A 1 103 ? 2.587 -7.436 -6.837 1.00 97.81 103 VAL A O 1
ATOM 820 N N . VAL A 1 104 ? 0.578 -6.541 -7.310 1.00 97.62 104 VAL A N 1
ATOM 821 C CA . VAL A 1 104 ? 0.105 -6.414 -5.933 1.00 97.62 104 VAL A CA 1
ATOM 822 C C . VAL A 1 104 ? -1.298 -6.995 -5.802 1.00 97.62 104 VAL A C 1
ATOM 824 O O . VAL A 1 104 ? -2.003 -7.208 -6.788 1.00 97.62 104 VAL A O 1
ATOM 827 N N . GLU A 1 105 ? -1.700 -7.291 -4.577 1.00 97.56 105 GLU A N 1
ATOM 828 C CA . GLU A 1 105 ? -3.051 -7.751 -4.269 1.00 97.56 105 GLU A CA 1
ATOM 829 C C . GLU A 1 105 ? -4.088 -6.683 -4.602 1.00 97.56 105 GLU A C 1
ATOM 831 O O . GLU A 1 105 ? -3.969 -5.523 -4.193 1.00 97.56 105 GLU A O 1
ATOM 836 N N . ARG A 1 106 ? -5.132 -7.093 -5.325 1.00 97.25 106 ARG A N 1
ATOM 837 C CA . ARG A 1 106 ? -6.355 -6.311 -5.437 1.00 97.25 106 ARG A CA 1
ATOM 838 C C . ARG A 1 106 ? -7.228 -6.689 -4.250 1.00 97.25 106 ARG A C 1
ATOM 840 O O . ARG A 1 106 ? -7.715 -7.812 -4.174 1.00 97.25 106 ARG A O 1
ATOM 847 N N . ILE A 1 107 ? -7.415 -5.754 -3.325 1.00 97.38 107 ILE A N 1
ATOM 848 C CA . ILE A 1 107 ? -8.217 -6.011 -2.129 1.00 97.38 107 ILE A CA 1
ATOM 849 C C . ILE A 1 107 ? -9.672 -6.222 -2.553 1.00 97.38 107 ILE A C 1
ATOM 851 O O . ILE A 1 107 ? -10.277 -5.354 -3.187 1.00 97.38 107 ILE A O 1
ATOM 855 N N . CYS A 1 108 ? -10.198 -7.394 -2.224 1.00 96.00 108 CYS A N 1
ATOM 856 C CA . CYS A 1 108 ? -11.570 -7.802 -2.494 1.00 96.00 108 CYS A CA 1
ATOM 857 C C . CYS A 1 108 ? -12.226 -8.227 -1.182 1.00 96.00 108 CYS A C 1
ATOM 859 O O . CYS A 1 108 ? -11.528 -8.698 -0.282 1.00 96.00 108 CYS A O 1
ATOM 861 N N . ASN A 1 109 ? -13.536 -8.050 -1.100 1.00 96.81 109 ASN A N 1
ATOM 862 C CA . ASN A 1 109 ? -14.389 -8.606 -0.059 1.00 96.81 109 ASN A CA 1
ATOM 863 C C . ASN A 1 109 ? -14.485 -10.136 -0.207 1.00 96.81 109 ASN A C 1
ATOM 865 O O . ASN A 1 109 ? -14.062 -10.694 -1.225 1.00 96.81 109 ASN A O 1
ATOM 869 N N . ASP A 1 110 ? -15.051 -10.812 0.792 1.00 94.31 110 ASP A N 1
ATOM 870 C CA . ASP A 1 110 ? -15.216 -12.275 0.762 1.00 94.31 110 ASP A CA 1
ATOM 871 C C . ASP A 1 110 ? -16.168 -12.756 -0.352 1.00 94.31 110 ASP A C 1
ATOM 873 O O . ASP A 1 110 ? -16.010 -13.863 -0.859 1.00 94.31 110 ASP A O 1
ATOM 877 N N . ASP A 1 111 ? -17.087 -11.902 -0.813 1.00 93.44 111 ASP A N 1
ATOM 878 C CA . ASP A 1 111 ? -17.959 -12.151 -1.973 1.00 93.44 111 ASP A CA 1
ATOM 879 C C . ASP A 1 111 ? -17.252 -11.964 -3.338 1.00 93.44 111 ASP A C 1
ATOM 881 O O . ASP A 1 111 ? -17.858 -12.112 -4.400 1.00 93.44 111 ASP A O 1
ATOM 885 N N . GLY A 1 112 ? -15.961 -11.611 -3.333 1.00 91.69 112 GLY A N 1
ATOM 886 C CA . GLY A 1 112 ? -15.152 -11.370 -4.530 1.00 91.69 112 GLY A CA 1
ATOM 887 C C . GLY A 1 112 ? -15.291 -9.968 -5.139 1.00 91.69 112 GLY A C 1
ATOM 888 O O . GLY A 1 112 ? -14.542 -9.628 -6.071 1.00 91.69 112 GLY A O 1
ATOM 889 N N . THR A 1 113 ? -16.182 -9.121 -4.618 1.00 94.56 113 THR A N 1
ATOM 890 C CA . THR A 1 113 ? -16.319 -7.727 -5.058 1.00 94.56 113 THR A CA 1
ATOM 891 C C . THR A 1 113 ? -15.107 -6.888 -4.622 1.00 94.56 113 THR A C 1
ATOM 893 O O . THR A 1 113 ? -14.432 -7.213 -3.643 1.00 94.56 113 THR A O 1
ATOM 896 N N . PRO A 1 114 ? -14.734 -5.822 -5.359 1.00 95.25 114 PRO A N 1
ATOM 897 C CA . PRO A 1 114 ? -13.657 -4.929 -4.936 1.00 95.25 114 PRO A CA 1
ATOM 898 C C . PRO A 1 114 ? -13.961 -4.264 -3.587 1.00 95.25 114 PRO A C 1
ATOM 900 O O . PRO A 1 114 ? -15.018 -3.661 -3.422 1.00 95.25 114 PRO A O 1
ATOM 903 N N . ALA A 1 115 ? -12.988 -4.269 -2.674 1.00 96.62 115 ALA A N 1
ATOM 904 C CA . ALA A 1 115 ? -13.076 -3.479 -1.452 1.00 96.62 115 ALA A CA 1
ATOM 905 C C . ALA A 1 115 ? -13.125 -1.980 -1.784 1.00 96.62 115 ALA A C 1
ATOM 907 O O . ALA A 1 115 ? -12.433 -1.494 -2.690 1.00 96.62 115 ALA A O 1
ATOM 908 N N . ILE A 1 116 ? -13.919 -1.228 -1.028 1.00 95.75 116 ILE A N 1
ATOM 909 C CA . ILE A 1 116 ? -14.141 0.200 -1.269 1.00 95.75 116 ILE A CA 1
ATOM 910 C C . ILE A 1 116 ? -13.328 1.063 -0.307 1.00 95.75 116 ILE A C 1
ATOM 912 O O . ILE A 1 116 ? -12.895 0.625 0.754 1.00 95.75 116 ILE A O 1
ATOM 916 N N . LYS A 1 117 ? -13.108 2.328 -0.667 1.00 95.25 117 LYS A N 1
ATOM 917 C CA . LYS A 1 117 ? -12.401 3.281 0.202 1.00 95.25 117 LYS A CA 1
ATOM 918 C C . LYS A 1 117 ? -13.211 3.556 1.465 1.00 95.25 117 LYS A C 1
ATOM 920 O O . LYS A 1 117 ? -14.425 3.721 1.370 1.00 95.25 117 LYS A O 1
ATOM 925 N N . LEU A 1 118 ? -12.536 3.749 2.600 1.00 94.81 118 LEU A N 1
ATOM 926 C CA . LEU A 1 118 ? -13.176 4.098 3.878 1.00 94.81 118 LEU A CA 1
ATOM 927 C C . LEU A 1 118 ? -14.141 5.287 3.750 1.00 94.81 118 LEU A C 1
ATOM 929 O O . LEU A 1 118 ? -15.255 5.248 4.258 1.00 94.81 118 LEU A O 1
ATOM 933 N N . GLN A 1 119 ? -13.752 6.319 2.996 1.00 92.25 119 GLN A N 1
ATOM 934 C CA . GLN A 1 119 ? -14.618 7.477 2.761 1.00 92.25 119 GLN A CA 1
ATOM 935 C C . GLN A 1 119 ? -15.933 7.100 2.049 1.00 92.25 119 GLN A C 1
ATOM 937 O O . GLN A 1 119 ? -16.974 7.677 2.342 1.00 92.25 119 GLN A O 1
ATOM 942 N N . HIS A 1 120 ? -15.891 6.159 1.100 1.00 93.38 120 HIS A N 1
ATOM 943 C CA . HIS A 1 120 ? -17.091 5.685 0.408 1.00 93.38 120 HIS A CA 1
ATOM 944 C C . HIS A 1 120 ? -17.917 4.760 1.301 1.00 93.38 120 HIS A C 1
ATOM 946 O O . HIS A 1 120 ? -19.136 4.877 1.294 1.00 93.38 120 HIS A O 1
ATOM 952 N N . ALA A 1 121 ? -17.267 3.903 2.093 1.00 93.94 121 ALA A N 1
ATOM 953 C CA . ALA A 1 121 ? -17.957 3.047 3.052 1.00 93.94 121 ALA A CA 1
ATOM 954 C C . ALA A 1 121 ? -18.784 3.873 4.047 1.00 93.94 121 ALA A C 1
ATOM 956 O O . ALA A 1 121 ? -19.957 3.583 4.241 1.00 93.94 121 ALA A O 1
ATOM 957 N N . LEU A 1 122 ? -18.217 4.964 4.573 1.00 92.19 122 LEU A N 1
ATOM 958 C CA . LEU A 1 122 ? -18.940 5.916 5.425 1.00 92.19 122 LEU A CA 1
ATOM 959 C C . LEU A 1 122 ? -20.058 6.646 4.674 1.00 92.19 122 LEU A C 1
ATOM 961 O O . LEU A 1 122 ? -21.162 6.787 5.185 1.00 92.19 122 LEU A O 1
ATOM 965 N N . LYS A 1 123 ? -19.790 7.098 3.441 1.00 91.50 123 LYS A N 1
ATOM 966 C CA . LYS A 1 123 ? -20.780 7.825 2.631 1.00 91.50 123 LYS A CA 1
ATOM 967 C C . LYS A 1 123 ? -22.043 6.993 2.385 1.00 91.50 123 LYS A C 1
ATOM 969 O O . LYS A 1 123 ? -23.137 7.547 2.402 1.00 91.50 123 LYS A O 1
ATOM 974 N N . TYR A 1 124 ? -21.878 5.697 2.132 1.00 92.00 124 TYR A N 1
ATOM 975 C CA . TYR A 1 124 ? -22.972 4.773 1.827 1.00 92.00 124 TYR A CA 1
ATOM 976 C C . TYR A 1 124 ? -23.453 3.970 3.046 1.00 92.00 124 TYR A C 1
ATOM 978 O O . TYR A 1 124 ? -24.216 3.028 2.875 1.00 92.00 124 TYR A O 1
ATOM 986 N N . GLY A 1 125 ? -23.007 4.311 4.261 1.00 90.44 125 GLY A N 1
ATOM 987 C CA . GLY A 1 125 ? -23.461 3.657 5.494 1.00 90.44 125 GLY A CA 1
ATOM 988 C C . GLY A 1 125 ? -23.021 2.197 5.665 1.00 90.44 125 GLY A C 1
ATOM 989 O O . GLY A 1 125 ? -23.586 1.495 6.494 1.00 90.44 125 GLY A O 1
ATOM 990 N N . ILE A 1 126 ? -22.020 1.733 4.908 1.00 92.00 126 ILE A N 1
ATOM 991 C CA . ILE A 1 126 ? -21.448 0.375 5.027 1.00 92.00 126 ILE A CA 1
ATOM 992 C C . ILE A 1 126 ? -20.633 0.237 6.316 1.00 92.00 126 ILE A C 1
ATOM 994 O O . ILE A 1 126 ? -20.562 -0.841 6.896 1.00 92.00 126 ILE A O 1
ATOM 998 N N . VAL A 1 127 ? -20.002 1.333 6.736 1.00 93.12 127 VAL A N 1
ATOM 999 C CA . VAL A 1 127 ? -19.281 1.454 8.003 1.00 93.12 127 VAL A CA 1
ATOM 1000 C C . VAL A 1 127 ? -19.793 2.701 8.695 1.00 93.12 127 VAL A C 1
ATOM 1002 O O . VAL A 1 127 ? -19.906 3.748 8.051 1.00 93.12 127 VAL A O 1
ATOM 1005 N N . GLN A 1 128 ? -20.066 2.603 9.993 1.00 92.12 128 GLN A N 1
ATOM 1006 C CA . GLN A 1 128 ? -20.439 3.762 10.804 1.00 92.12 128 GLN A CA 1
ATOM 1007 C C . GLN A 1 128 ? -19.215 4.468 11.382 1.00 92.12 128 GLN A C 1
ATOM 1009 O O . GLN A 1 128 ? -18.101 3.949 11.377 1.00 92.12 128 GLN A O 1
ATOM 1014 N N . ARG A 1 129 ? -19.410 5.687 11.887 1.00 90.12 129 ARG A N 1
ATOM 1015 C CA . ARG A 1 129 ? -18.318 6.523 12.401 1.00 90.12 129 ARG A CA 1
ATOM 1016 C C . ARG A 1 129 ? -17.540 5.849 13.534 1.00 90.12 129 ARG A C 1
ATOM 1018 O O . ARG A 1 129 ? -16.318 5.768 13.453 1.00 90.12 129 ARG A O 1
ATOM 1025 N N . ASP A 1 130 ? -18.248 5.313 14.520 1.00 92.31 130 ASP A N 1
ATOM 1026 C CA . ASP A 1 130 ? -17.639 4.645 15.677 1.00 92.31 130 ASP A CA 1
ATOM 1027 C C . ASP A 1 130 ? -16.891 3.370 15.258 1.00 92.31 130 ASP A C 1
ATOM 1029 O O . ASP A 1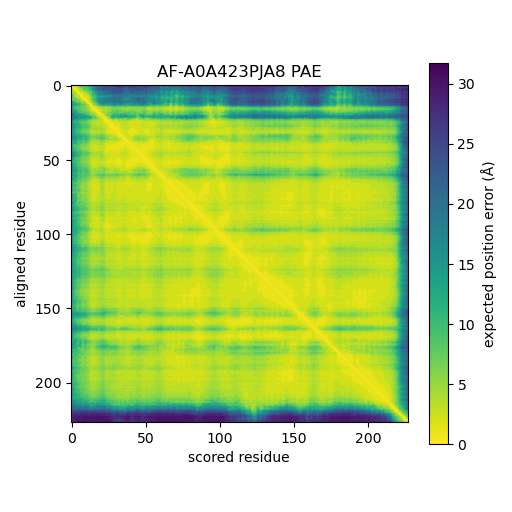 130 ? -15.791 3.090 15.733 1.00 92.31 130 ASP A O 1
ATOM 1033 N N . GLU A 1 131 ? -17.439 2.633 14.288 1.00 94.81 131 GLU A N 1
ATOM 1034 C CA . GLU A 1 131 ? -16.775 1.472 13.695 1.00 94.81 131 GLU A CA 1
ATOM 1035 C C . GLU A 1 131 ? -15.506 1.884 12.933 1.00 94.81 131 GLU A C 1
ATOM 1037 O O . GLU A 1 131 ? -14.459 1.262 13.095 1.00 94.81 131 GLU A O 1
ATOM 1042 N N . ALA A 1 132 ? -15.542 2.966 12.151 1.00 93.88 132 ALA A N 1
ATOM 1043 C CA . ALA A 1 132 ? -14.356 3.486 11.474 1.00 93.88 132 ALA A CA 1
ATOM 1044 C C . ALA A 1 132 ? -13.249 3.873 12.469 1.00 93.88 132 ALA A C 1
ATOM 1046 O O . ALA A 1 132 ? -12.075 3.593 12.213 1.00 93.88 132 ALA A O 1
ATOM 1047 N N . GLU A 1 133 ? -13.603 4.488 13.599 1.00 93.69 133 GLU A N 1
ATOM 1048 C CA . GLU A 1 133 ? -12.658 4.818 14.671 1.00 93.69 133 GLU A CA 1
ATOM 1049 C C . GLU A 1 133 ? -12.068 3.550 15.315 1.00 93.69 133 GLU A C 1
ATOM 1051 O O . GLU A 1 133 ? -10.848 3.465 15.494 1.00 93.69 133 GLU A O 1
ATOM 1056 N N . ALA A 1 134 ? -12.887 2.521 15.557 1.00 95.75 134 ALA A N 1
ATOM 1057 C CA . ALA A 1 134 ? -12.424 1.223 16.050 1.00 95.75 134 ALA A CA 1
ATOM 1058 C C . ALA A 1 134 ? -11.452 0.541 15.068 1.00 95.75 134 ALA A C 1
ATOM 1060 O O . ALA A 1 134 ? -10.355 0.132 15.463 1.00 95.75 134 ALA A O 1
ATOM 1061 N N . LEU A 1 135 ? -11.788 0.507 13.774 1.00 96.31 135 LEU A N 1
ATOM 1062 C CA . LEU A 1 135 ? -10.936 -0.052 12.720 1.00 96.31 135 LEU A CA 1
ATOM 1063 C C . LEU A 1 135 ? -9.603 0.703 12.585 1.00 96.31 135 LEU A C 1
ATOM 1065 O O . LEU A 1 135 ? -8.555 0.106 12.322 1.00 96.31 135 LEU A O 1
ATOM 1069 N N . LEU A 1 136 ? -9.611 2.028 12.766 1.00 95.94 136 LEU A N 1
ATOM 1070 C CA . LEU A 1 136 ? -8.388 2.837 12.798 1.00 95.94 136 LEU A CA 1
ATOM 1071 C C . LEU A 1 136 ? -7.538 2.525 14.034 1.00 95.94 136 LEU A C 1
ATOM 1073 O O . LEU A 1 136 ? -6.307 2.492 13.932 1.00 95.94 136 LEU A O 1
ATOM 1077 N N . GLY A 1 137 ? -8.173 2.273 15.181 1.00 96.50 137 GLY A N 1
ATOM 1078 C CA . GLY A 1 137 ? -7.519 1.809 16.404 1.00 96.50 137 GLY A CA 1
ATOM 1079 C C . GLY A 1 137 ? -6.846 0.446 16.227 1.00 96.50 137 GLY A C 1
ATOM 1080 O O . GLY A 1 137 ? -5.681 0.279 16.603 1.00 96.50 137 GLY A O 1
ATOM 1081 N N . GLU A 1 138 ? -7.523 -0.499 15.579 1.00 97.31 138 GLU A N 1
ATOM 1082 C CA . GLU A 1 138 ? -6.968 -1.811 15.230 1.00 97.31 138 GLU A CA 1
ATOM 1083 C C . GLU A 1 138 ? -5.771 -1.672 14.279 1.00 97.31 138 GLU A C 1
ATOM 1085 O O . GLU A 1 138 ? -4.675 -2.169 14.562 1.00 97.31 138 GLU A O 1
ATOM 1090 N N . LEU A 1 139 ? -5.927 -0.889 13.205 1.00 97.56 139 LEU A N 1
ATOM 1091 C CA . LEU A 1 139 ? -4.847 -0.600 12.263 1.00 97.56 139 LEU A CA 1
ATOM 1092 C C . LEU A 1 139 ? -3.642 0.036 12.970 1.00 97.56 139 LEU A C 1
ATOM 1094 O O . LEU A 1 139 ? -2.495 -0.338 12.707 1.00 97.56 139 LEU A O 1
ATOM 1098 N N . ARG A 1 140 ? -3.879 0.983 13.889 1.00 97.81 140 ARG A N 1
ATOM 1099 C CA . ARG A 1 140 ? -2.834 1.601 14.720 1.00 97.81 140 ARG A CA 1
ATOM 1100 C C . ARG A 1 140 ? -2.086 0.553 15.516 1.00 97.81 140 ARG A C 1
ATOM 1102 O O . ARG A 1 140 ? -0.851 0.553 15.516 1.00 97.81 140 ARG A O 1
ATOM 1109 N N . HIS A 1 141 ? -2.829 -0.294 16.220 1.00 98.06 141 HIS A N 1
ATOM 1110 C CA . HIS A 1 141 ? -2.266 -1.342 17.050 1.00 98.06 141 HIS A CA 1
ATOM 1111 C C . HIS A 1 141 ? -1.383 -2.255 16.198 1.00 98.06 141 HIS A C 1
ATOM 1113 O O . HIS A 1 141 ? -0.193 -2.401 16.484 1.00 98.06 141 HIS A O 1
ATOM 1119 N N . TRP A 1 142 ? -1.911 -2.761 15.084 1.00 98.12 142 TRP A N 1
ATOM 1120 C CA . TRP A 1 142 ? -1.173 -3.629 14.176 1.00 98.12 142 TRP A CA 1
ATOM 1121 C C . TRP A 1 142 ? 0.092 -2.962 13.613 1.00 98.12 142 TRP A C 1
ATOM 1123 O O . TRP A 1 142 ? 1.170 -3.559 13.654 1.00 98.12 142 TRP A O 1
ATOM 1133 N N . VAL A 1 143 ? 0.013 -1.709 13.153 1.00 97.56 143 VAL A N 1
ATOM 1134 C CA . VAL A 1 143 ? 1.163 -0.956 12.620 1.00 97.56 143 VAL A CA 1
ATOM 1135 C C . VAL A 1 143 ? 2.264 -0.775 13.671 1.00 97.56 143 VAL A C 1
ATOM 1137 O O . VAL A 1 143 ? 3.453 -0.933 13.367 1.00 97.56 143 VAL A O 1
ATOM 1140 N N . LEU A 1 144 ? 1.892 -0.425 14.906 1.00 97.62 144 LEU A N 1
ATOM 1141 C CA . LEU A 1 144 ? 2.847 -0.148 15.980 1.00 97.62 144 LEU A CA 1
ATOM 1142 C C . LEU A 1 144 ? 3.449 -1.418 16.575 1.00 97.62 144 LEU A C 1
ATOM 1144 O O . LEU A 1 144 ? 4.638 -1.401 16.899 1.00 97.62 144 LEU A O 1
ATOM 1148 N N . THR A 1 145 ? 2.670 -2.490 16.698 1.00 97.88 145 THR A N 1
ATOM 1149 C CA . THR A 1 145 ? 3.138 -3.805 17.158 1.00 97.88 145 THR A CA 1
ATOM 1150 C C . THR A 1 145 ? 4.093 -4.417 16.137 1.00 97.88 145 THR A C 1
ATOM 1152 O O . THR A 1 145 ? 5.168 -4.893 16.492 1.00 97.88 145 THR A O 1
ATOM 1155 N N . ASN A 1 146 ? 3.788 -4.285 14.844 1.00 97.75 146 ASN A N 1
ATOM 1156 C CA . ASN A 1 146 ? 4.625 -4.812 13.766 1.00 97.75 146 ASN A CA 1
ATOM 1157 C C . ASN A 1 146 ? 5.730 -3.851 13.304 1.00 97.75 146 ASN A C 1
ATOM 1159 O O . ASN A 1 146 ? 6.399 -4.115 12.304 1.00 97.75 146 ASN A O 1
ATOM 1163 N N . HIS A 1 147 ? 5.971 -2.745 14.013 1.00 97.44 147 HIS A N 1
ATOM 1164 C CA . HIS A 1 147 ? 7.067 -1.811 13.724 1.00 97.44 147 HIS A CA 1
ATOM 1165 C C . HIS A 1 147 ? 7.092 -1.313 12.266 1.00 97.44 147 HIS A C 1
ATOM 1167 O O . HIS A 1 147 ? 8.138 -1.302 11.608 1.00 97.44 147 HIS A O 1
ATOM 1173 N N . ILE A 1 148 ? 5.928 -0.946 11.737 1.00 96.88 148 ILE A N 1
ATOM 1174 C CA . ILE A 1 148 ? 5.768 -0.576 10.331 1.00 96.88 148 ILE A CA 1
ATOM 1175 C C . ILE A 1 148 ? 5.965 0.930 10.171 1.00 96.88 148 ILE A C 1
ATOM 1177 O O . ILE A 1 148 ? 5.368 1.739 10.883 1.00 96.88 148 ILE A O 1
ATOM 1181 N N . ALA A 1 149 ? 6.810 1.318 9.218 1.00 96.81 149 ALA A N 1
ATOM 1182 C CA . ALA A 1 149 ? 7.006 2.703 8.824 1.00 96.81 149 ALA A CA 1
ATOM 1183 C C . ALA A 1 149 ? 5.861 3.136 7.901 1.00 96.81 149 ALA A C 1
ATOM 1185 O O . ALA A 1 149 ? 5.801 2.711 6.746 1.00 96.81 149 ALA A O 1
ATOM 1186 N N . VAL A 1 150 ? 4.988 4.014 8.392 1.00 95.81 150 VAL A N 1
ATOM 1187 C CA . VAL A 1 150 ? 3.905 4.620 7.609 1.00 95.81 150 VAL A CA 1
ATOM 1188 C C . VAL A 1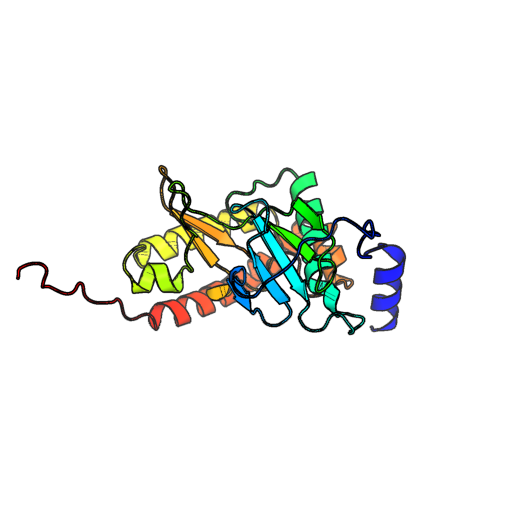 150 ? 4.265 6.071 7.313 1.00 95.81 150 VAL A C 1
ATOM 1190 O O . VAL A 1 150 ? 4.664 6.841 8.194 1.00 95.81 150 VAL A O 1
ATOM 1193 N N . HIS A 1 151 ? 4.180 6.448 6.043 1.00 91.56 151 HIS A N 1
ATOM 1194 C CA . HIS A 1 151 ? 4.524 7.786 5.578 1.00 91.56 151 HIS A CA 1
ATOM 1195 C C . HIS A 1 151 ? 3.335 8.562 5.020 1.00 91.56 151 HIS A C 1
ATOM 1197 O O . HIS A 1 151 ? 3.383 9.789 5.073 1.00 91.56 151 HIS A O 1
ATOM 1203 N N . ASP A 1 152 ? 2.303 7.870 4.539 1.00 90.19 152 ASP A N 1
ATOM 1204 C CA . ASP A 1 152 ? 1.052 8.475 4.095 1.00 90.19 152 ASP A CA 1
ATOM 1205 C C . ASP A 1 152 ? -0.140 7.595 4.481 1.00 90.19 152 ASP A C 1
ATOM 1207 O O . ASP A 1 152 ? -0.437 6.603 3.823 1.00 90.19 152 ASP A O 1
ATOM 1211 N N . LEU A 1 153 ? -0.826 7.976 5.556 1.00 90.06 153 LEU A N 1
ATOM 1212 C CA . LEU A 1 153 ? -2.082 7.362 5.980 1.00 90.06 153 LEU A CA 1
ATOM 1213 C C . LEU A 1 153 ? -3.253 8.247 5.530 1.00 90.06 153 LEU A C 1
ATOM 1215 O O . LEU A 1 153 ? -3.985 8.811 6.342 1.00 90.06 153 LEU A O 1
ATOM 1219 N N . SER A 1 154 ? -3.363 8.478 4.222 1.00 86.12 154 SER A N 1
ATOM 1220 C CA . SER A 1 154 ? -4.478 9.245 3.672 1.00 86.12 154 SER A CA 1
ATOM 1221 C C . SER A 1 154 ? -5.730 8.365 3.536 1.00 86.12 154 SER A C 1
ATOM 1223 O O . SER A 1 154 ? -5.611 7.184 3.208 1.00 86.12 154 SER A O 1
ATOM 1225 N N . PRO A 1 155 ? -6.946 8.921 3.705 1.00 80.12 155 PRO A N 1
ATOM 1226 C CA . PRO A 1 155 ? -8.195 8.171 3.514 1.00 80.12 155 PRO A CA 1
ATOM 1227 C C . PRO A 1 155 ? -8.333 7.520 2.131 1.00 80.12 155 PRO A C 1
ATOM 1229 O O . PRO A 1 155 ? -9.036 6.529 1.980 1.00 80.12 155 PRO A O 1
ATOM 1232 N N . GLY A 1 156 ? -7.654 8.063 1.114 1.00 84.38 156 GLY A N 1
ATOM 1233 C CA . GLY A 1 156 ? -7.625 7.488 -0.232 1.00 84.38 156 GLY A CA 1
ATOM 1234 C C . GLY A 1 156 ? -6.831 6.182 -0.343 1.00 84.38 156 GLY A C 1
ATOM 1235 O O . GLY A 1 156 ? -7.061 5.437 -1.294 1.00 84.38 156 GLY A O 1
ATOM 1236 N N . ASN A 1 157 ? -5.948 5.902 0.622 1.00 91.88 157 ASN A N 1
ATOM 1237 C CA . ASN A 1 157 ? -5.119 4.696 0.683 1.00 91.88 157 ASN A CA 1
ATOM 1238 C C . ASN A 1 157 ? -5.690 3.629 1.633 1.00 91.88 157 ASN A C 1
ATOM 1240 O O . ASN A 1 157 ? -5.074 2.577 1.792 1.00 91.88 157 ASN A O 1
ATOM 1244 N N . LEU A 1 158 ? -6.833 3.895 2.273 1.00 95.88 158 LEU A N 1
ATOM 1245 C CA . LEU A 1 158 ? -7.496 2.979 3.196 1.00 95.88 158 LEU A CA 1
ATOM 1246 C C . LEU A 1 158 ? -8.720 2.363 2.525 1.00 95.88 158 LEU A C 1
ATOM 1248 O O . LEU A 1 158 ? -9.676 3.071 2.195 1.00 95.88 158 LEU A O 1
ATOM 1252 N N . LEU A 1 159 ? -8.682 1.047 2.337 1.00 97.00 159 LEU A N 1
ATOM 1253 C CA . LEU A 1 159 ? -9.825 0.267 1.877 1.00 97.00 159 LEU A CA 1
ATOM 1254 C C . LEU A 1 159 ? -10.469 -0.462 3.052 1.00 97.00 159 LEU 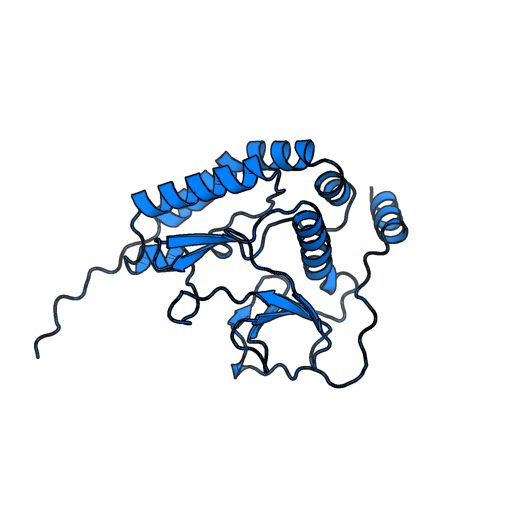A C 1
ATOM 1256 O O . LEU A 1 159 ? -9.764 -0.950 3.931 1.00 97.00 159 LEU A O 1
ATOM 1260 N N . VAL A 1 160 ? -11.792 -0.545 3.040 1.00 97.69 160 VAL A N 1
ATOM 1261 C CA . VAL A 1 160 ? -12.583 -1.392 3.930 1.00 97.69 160 VAL A CA 1
ATOM 1262 C C . VAL A 1 160 ? -12.812 -2.705 3.201 1.00 97.69 160 VAL A C 1
ATOM 1264 O O . VAL A 1 160 ? -13.501 -2.733 2.181 1.00 97.69 160 VAL A O 1
ATOM 1267 N N . LYS A 1 161 ? -12.195 -3.772 3.707 1.00 97.56 161 LYS A N 1
ATOM 1268 C CA . LYS A 1 161 ? -12.453 -5.141 3.276 1.00 97.56 161 LYS A CA 1
ATOM 1269 C C . LYS A 1 161 ? -13.538 -5.727 4.171 1.00 97.56 161 LYS A C 1
ATOM 1271 O O . LYS A 1 161 ? -13.340 -5.806 5.380 1.00 97.56 161 LYS A O 1
ATOM 1276 N N . GLN A 1 162 ? -14.643 -6.146 3.574 1.00 96.44 162 GLN A N 1
ATOM 1277 C CA . GLN A 1 162 ? -15.725 -6.837 4.263 1.00 96.44 162 GLN A CA 1
ATOM 1278 C C . GLN A 1 162 ? -15.409 -8.332 4.291 1.00 96.44 162 GLN A C 1
ATOM 1280 O O . GLN A 1 162 ? -15.174 -8.935 3.238 1.00 96.44 162 GLN A O 1
ATOM 1285 N N . THR A 1 163 ? -15.370 -8.908 5.490 1.00 93.00 163 THR A N 1
ATOM 1286 C CA . THR A 1 163 ? -15.168 -10.345 5.697 1.00 93.00 163 THR A CA 1
ATOM 1287 C C . THR A 1 163 ? -16.311 -10.942 6.502 1.00 93.00 163 THR A C 1
ATOM 1289 O O . THR A 1 163 ? -17.039 -10.214 7.179 1.00 93.00 163 THR A O 1
ATOM 1292 N N . SER A 1 164 ? -16.440 -12.267 6.498 1.00 90.81 164 SER A N 1
ATOM 1293 C CA . SER A 1 164 ? -17.402 -12.975 7.350 1.00 90.81 164 SER A CA 1
ATOM 1294 C C . SER A 1 164 ? -17.180 -12.722 8.848 1.00 90.81 164 SER A C 1
ATOM 1296 O O . SER A 1 164 ? -18.106 -12.881 9.636 1.00 90.81 164 SER A O 1
ATOM 1298 N N . ALA A 1 165 ? -15.963 -12.337 9.249 1.00 90.31 165 ALA A N 1
ATOM 1299 C CA . ALA A 1 165 ? -15.601 -12.012 10.629 1.00 90.31 165 ALA A CA 1
ATOM 1300 C C . ALA A 1 165 ? -15.774 -10.520 10.975 1.00 90.31 165 ALA A C 1
ATOM 1302 O O . ALA A 1 165 ? -15.542 -10.129 12.117 1.00 90.31 165 ALA A O 1
ATOM 1303 N N . GLY A 1 166 ? -16.161 -9.688 10.004 1.00 93.50 166 GLY A N 1
ATOM 1304 C CA . GLY A 1 166 ? -16.296 -8.243 10.153 1.00 93.50 166 GLY A CA 1
ATOM 1305 C C . GLY A 1 166 ? -15.444 -7.452 9.163 1.00 93.50 166 GLY A C 1
ATOM 1306 O O . GLY A 1 166 ? -14.756 -7.999 8.293 1.00 93.50 166 GLY A O 1
ATOM 1307 N N . ASN A 1 167 ? -15.515 -6.132 9.279 1.00 96.81 167 ASN A N 1
ATOM 1308 C CA . ASN A 1 167 ? -14.773 -5.217 8.425 1.00 96.81 167 ASN A CA 1
ATOM 1309 C C . ASN A 1 167 ? -13.308 -5.109 8.871 1.00 96.81 167 ASN A C 1
ATOM 1311 O O . ASN A 1 167 ? -12.989 -5.199 10.051 1.00 96.81 167 ASN A O 1
ATOM 1315 N N . THR A 1 168 ? -12.393 -4.888 7.928 1.00 97.00 168 THR A N 1
ATOM 1316 C CA . THR A 1 168 ? -10.970 -4.659 8.220 1.00 97.00 168 THR A CA 1
ATOM 1317 C C . THR A 1 168 ? -10.416 -3.559 7.326 1.00 97.00 168 THR A C 1
ATOM 1319 O O . THR A 1 168 ? -10.684 -3.521 6.122 1.00 97.00 168 THR A O 1
ATOM 1322 N N . LEU A 1 169 ? -9.597 -2.668 7.891 1.00 97.44 169 LEU A N 1
ATOM 1323 C CA . LEU A 1 169 ? -8.891 -1.656 7.106 1.00 97.44 169 LEU A CA 1
ATOM 1324 C C . LEU A 1 169 ? -7.605 -2.202 6.496 1.00 97.44 169 LEU A C 1
ATOM 1326 O O . LEU A 1 169 ? -6.695 -2.616 7.210 1.00 97.44 169 LEU A O 1
ATOM 1330 N N . VAL A 1 170 ? -7.485 -2.104 5.176 1.00 97.75 170 VAL A N 1
ATOM 1331 C CA . VAL A 1 170 ? -6.281 -2.487 4.437 1.00 97.75 170 VAL A CA 1
ATOM 1332 C C . VAL A 1 170 ? -5.628 -1.254 3.823 1.00 97.75 170 VAL A C 1
ATOM 1334 O O . VAL A 1 170 ? -6.248 -0.506 3.063 1.00 97.75 170 VAL A O 1
ATOM 1337 N N . LEU A 1 171 ? -4.347 -1.055 4.134 1.00 96.12 171 LEU A N 1
ATOM 1338 C CA . LEU A 1 171 ? -3.526 0.014 3.579 1.00 96.12 171 LEU A CA 1
ATOM 1339 C C . LEU A 1 171 ? -2.903 -0.441 2.248 1.00 96.12 171 LEU A C 1
ATOM 1341 O O . LEU A 1 171 ? -2.100 -1.377 2.211 1.00 96.12 171 LEU A O 1
ATOM 1345 N N . ILE A 1 172 ? -3.272 0.222 1.147 1.00 92.94 172 ILE A N 1
ATOM 1346 C CA . ILE A 1 172 ? -2.849 -0.157 -0.220 1.00 92.94 172 ILE A CA 1
ATOM 1347 C C . ILE A 1 172 ? -1.651 0.637 -0.766 1.00 92.94 172 ILE A C 1
ATOM 1349 O O . ILE A 1 172 ? -1.118 0.308 -1.832 1.00 92.94 172 ILE A O 1
ATOM 1353 N N . ASP A 1 173 ? -1.246 1.699 -0.073 1.00 88.38 173 ASP A N 1
ATOM 1354 C CA . ASP A 1 173 ? -0.084 2.545 -0.370 1.00 88.38 173 ASP A CA 1
ATOM 1355 C C . ASP A 1 173 ? 0.320 3.293 0.915 1.00 88.38 173 ASP A C 1
ATOM 1357 O O . ASP A 1 173 ? -0.448 3.332 1.872 1.00 88.38 173 ASP A O 1
ATOM 1361 N N . GLY A 1 174 ? 1.504 3.900 0.969 1.00 87.50 174 GLY A N 1
ATOM 1362 C CA . GLY A 1 174 ? 1.906 4.717 2.120 1.00 87.50 174 GLY A CA 1
ATOM 1363 C C . GLY A 1 174 ? 2.777 3.999 3.156 1.00 87.50 174 GLY A C 1
ATOM 1364 O O . GLY A 1 174 ? 3.132 4.594 4.181 1.00 87.50 174 GLY A O 1
ATOM 1365 N N . ILE A 1 175 ? 3.202 2.764 2.886 1.00 92.19 175 ILE A N 1
ATOM 1366 C CA . ILE A 1 175 ? 4.124 1.988 3.728 1.00 92.19 175 ILE A CA 1
ATOM 1367 C C . ILE A 1 175 ? 5.561 2.112 3.186 1.00 92.19 175 ILE A C 1
ATOM 1369 O O . ILE A 1 175 ? 5.773 2.290 1.996 1.00 92.19 175 ILE A O 1
ATOM 1373 N N . GLY A 1 176 ? 6.577 2.080 4.050 1.00 85.06 176 GLY A N 1
ATOM 1374 C CA . GLY A 1 176 ? 7.977 1.979 3.621 1.00 85.06 176 GLY A CA 1
ATOM 1375 C C . GLY A 1 176 ? 8.628 3.286 3.171 1.00 85.06 176 GLY A C 1
ATOM 1376 O O . GLY A 1 176 ? 9.824 3.318 2.944 1.00 85.06 176 GLY A O 1
ATOM 1377 N N . GLY A 1 177 ? 7.912 4.408 3.142 1.00 88.25 177 GLY A N 1
ATOM 1378 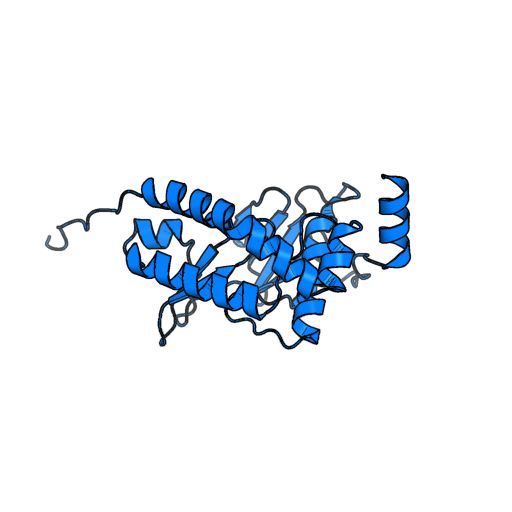C CA . GLY A 1 177 ? 8.466 5.722 2.791 1.00 88.25 177 GLY A CA 1
ATOM 1379 C C . GLY A 1 177 ? 8.250 6.105 1.327 1.00 88.25 177 GLY A C 1
ATOM 1380 O O . GLY A 1 177 ? 7.647 5.372 0.567 1.00 88.25 177 GLY A O 1
ATOM 1381 N N . GLN A 1 178 ? 8.735 7.285 0.930 1.00 84.69 178 GLN A N 1
ATOM 1382 C CA . GLN A 1 178 ? 8.493 7.814 -0.424 1.00 84.69 178 GLN A CA 1
ATOM 1383 C C . GLN A 1 178 ? 9.617 7.494 -1.411 1.00 84.69 178 GLN A C 1
ATOM 1385 O O . GLN A 1 178 ? 9.398 7.397 -2.612 1.00 84.69 178 GLN A O 1
ATOM 1390 N N . LYS A 1 179 ? 10.859 7.438 -0.915 1.00 86.81 179 LYS A N 1
ATOM 1391 C CA . LYS A 1 179 ? 12.065 7.362 -1.740 1.00 86.81 179 LYS A CA 1
ATOM 1392 C C . LYS A 1 179 ? 13.136 6.535 -1.052 1.00 86.81 179 LYS A C 1
ATOM 1394 O O . LYS A 1 179 ? 13.337 6.652 0.157 1.00 86.81 179 LYS A O 1
ATOM 1399 N N . ILE A 1 180 ? 13.904 5.813 -1.858 1.00 86.00 180 ILE A N 1
ATOM 1400 C CA . ILE A 1 180 ? 15.110 5.099 -1.436 1.00 86.00 180 ILE A CA 1
ATOM 1401 C C . ILE A 1 180 ? 16.210 6.117 -1.114 1.00 86.00 180 ILE A C 1
ATOM 1403 O O . ILE A 1 180 ? 16.921 6.610 -1.989 1.00 86.00 180 ILE A O 1
ATOM 1407 N N . LYS A 1 181 ? 16.305 6.471 0.166 1.00 88.56 181 LYS A N 1
ATOM 1408 C CA . LYS A 1 181 ? 17.317 7.357 0.761 1.00 88.56 181 LYS A CA 1
ATOM 1409 C C . LYS A 1 181 ? 17.764 6.763 2.098 1.00 88.56 181 LYS A C 1
ATOM 1411 O O . LYS A 1 181 ? 17.204 5.768 2.541 1.00 88.56 181 LYS A O 1
ATOM 1416 N N . LEU A 1 182 ? 18.699 7.408 2.797 1.00 88.25 182 LEU A N 1
ATOM 1417 C CA . LEU A 1 182 ? 19.162 6.962 4.120 1.00 88.25 182 LEU A CA 1
ATOM 1418 C C . LEU A 1 182 ? 18.005 6.630 5.082 1.00 88.25 182 LEU A C 1
ATOM 1420 O O . LEU A 1 182 ? 18.008 5.587 5.722 1.00 88.25 182 LEU A O 1
ATOM 1424 N N . LYS A 1 183 ? 16.961 7.467 5.111 1.00 90.25 183 LYS A N 1
ATOM 1425 C CA . LYS A 1 183 ? 15.777 7.237 5.950 1.00 90.25 183 LYS A CA 1
ATOM 1426 C C . LYS A 1 183 ? 15.053 5.921 5.637 1.00 90.25 183 LYS A C 1
ATOM 1428 O O . LYS A 1 183 ? 14.558 5.278 6.552 1.00 90.25 183 LYS A O 1
ATOM 1433 N N . PHE A 1 184 ? 15.006 5.524 4.364 1.00 91.69 184 PHE A N 1
ATOM 1434 C CA . PHE A 1 184 ? 14.436 4.243 3.951 1.00 91.69 184 PHE A CA 1
ATOM 1435 C C . PHE A 1 184 ? 15.234 3.071 4.516 1.00 91.69 184 PHE A C 1
ATOM 1437 O O . PHE A 1 184 ? 14.651 2.148 5.071 1.00 91.69 184 PHE A O 1
ATOM 1444 N N . LEU A 1 185 ? 16.568 3.151 4.461 1.00 91.31 185 LEU A N 1
ATOM 1445 C CA . LEU A 1 185 ? 17.430 2.135 5.063 1.00 91.31 185 LEU A CA 1
ATOM 1446 C C . LEU A 1 185 ? 17.179 2.021 6.567 1.00 91.31 185 LEU A C 1
ATOM 1448 O O . LEU A 1 185 ? 17.044 0.918 7.084 1.00 91.31 185 LEU A O 1
ATOM 1452 N N . LEU A 1 186 ? 17.021 3.149 7.264 1.00 93.06 186 LEU A N 1
ATOM 1453 C CA . LEU A 1 186 ? 16.682 3.130 8.687 1.00 93.06 186 LEU A CA 1
ATOM 1454 C C . LEU A 1 186 ? 15.337 2.439 8.957 1.00 93.06 186 LEU A C 1
ATOM 1456 O O . LEU A 1 186 ? 15.219 1.725 9.948 1.00 93.06 186 LEU A O 1
ATOM 1460 N N . TYR A 1 187 ? 14.339 2.600 8.083 1.00 94.19 187 TYR A N 1
ATOM 1461 C CA . TYR A 1 187 ? 13.071 1.874 8.211 1.00 94.19 187 TYR A CA 1
ATOM 1462 C C . TYR A 1 187 ? 13.223 0.361 8.022 1.00 94.19 187 TYR A C 1
ATOM 1464 O O . TYR A 1 187 ? 12.466 -0.397 8.624 1.00 94.19 187 TYR A O 1
ATOM 1472 N N . LEU A 1 188 ? 14.162 -0.071 7.178 1.00 92.25 188 LEU A N 1
ATOM 1473 C CA . LEU A 1 188 ? 14.400 -1.483 6.885 1.00 92.25 188 LEU A CA 1
ATOM 1474 C C . LEU A 1 188 ? 15.220 -2.178 7.969 1.00 92.25 188 LEU A C 1
ATOM 1476 O O . LEU A 1 188 ? 14.887 -3.295 8.354 1.00 92.25 188 LEU A O 1
ATOM 1480 N N . TYR A 1 189 ? 16.277 -1.523 8.448 1.00 91.88 189 TYR A N 1
ATOM 1481 C CA . TYR A 1 189 ? 17.246 -2.126 9.366 1.00 91.88 189 TYR A CA 1
ATOM 1482 C C . TYR A 1 189 ? 16.949 -1.845 10.842 1.00 91.88 189 TYR A C 1
ATOM 1484 O O . TYR A 1 189 ? 17.444 -2.563 11.705 1.00 91.88 189 TYR A O 1
ATOM 1492 N N . SER A 1 190 ? 16.127 -0.838 11.162 1.00 95.44 190 SER A N 1
ATOM 1493 C CA . SER A 1 190 ? 15.747 -0.522 12.543 1.00 95.44 190 SER A CA 1
ATOM 1494 C C . SER A 1 190 ? 14.223 -0.497 12.721 1.00 95.44 190 SER A C 1
ATOM 1496 O O . SER A 1 190 ? 13.585 0.553 12.581 1.00 95.44 190 SER A O 1
ATOM 1498 N N . PRO A 1 191 ? 13.610 -1.634 13.106 1.00 93.94 191 PRO A N 1
ATOM 1499 C CA . PRO A 1 191 ? 12.183 -1.698 13.425 1.00 93.94 191 PRO A CA 1
ATOM 1500 C C . PRO A 1 191 ? 11.779 -0.701 14.522 1.00 93.94 191 PRO A C 1
ATOM 1502 O O 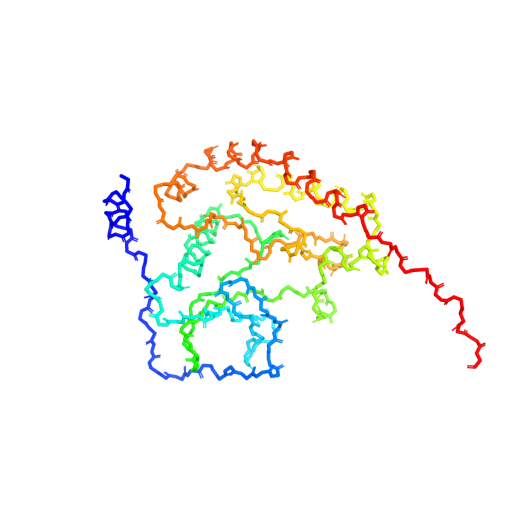. PRO A 1 191 ? 10.748 -0.036 14.431 1.00 93.94 191 PRO A O 1
ATOM 1505 N N . ARG A 1 192 ? 12.632 -0.499 15.535 1.00 95.38 192 ARG A N 1
ATOM 1506 C CA . ARG A 1 192 ? 12.380 0.492 16.594 1.00 95.38 192 ARG A CA 1
ATOM 1507 C C . ARG A 1 192 ? 12.288 1.912 16.033 1.00 95.38 192 ARG A C 1
ATOM 1509 O O . ARG A 1 192 ? 11.398 2.662 16.432 1.00 95.38 192 ARG A O 1
ATOM 1516 N N . PHE A 1 193 ? 13.153 2.266 15.080 1.00 96.38 193 PHE A N 1
ATOM 1517 C CA . PHE A 1 193 ? 13.092 3.561 14.404 1.00 96.38 193 PHE A CA 1
ATOM 1518 C C . PHE A 1 193 ? 11.823 3.700 13.553 1.00 96.38 193 PHE A C 1
ATOM 1520 O O . PHE A 1 193 ? 11.144 4.725 13.637 1.00 96.38 193 PHE A O 1
ATOM 1527 N N . ALA A 1 194 ? 11.462 2.662 12.788 1.00 96.50 194 ALA A N 1
ATOM 1528 C CA . ALA A 1 194 ? 10.217 2.625 12.020 1.00 96.50 194 ALA A CA 1
ATOM 1529 C C . ALA A 1 194 ? 8.991 2.858 12.922 1.00 96.50 194 ALA A C 1
ATOM 1531 O O . ALA A 1 194 ? 8.205 3.775 12.672 1.00 96.50 194 ALA A O 1
ATOM 1532 N N . ARG A 1 195 ? 8.892 2.116 14.035 1.00 97.06 195 ARG A N 1
ATOM 1533 C CA . ARG A 1 195 ? 7.837 2.279 15.046 1.00 97.06 195 ARG A CA 1
ATOM 1534 C C . ARG A 1 195 ? 7.816 3.690 15.628 1.00 97.06 195 ARG A C 1
ATOM 1536 O O . ARG A 1 195 ? 6.751 4.294 15.717 1.00 97.06 195 ARG A O 1
ATOM 1543 N N . ALA A 1 196 ? 8.968 4.222 16.037 1.00 96.94 196 ALA A N 1
ATOM 1544 C CA . ALA A 1 196 ? 9.054 5.532 16.678 1.00 96.94 196 ALA A CA 1
ATOM 1545 C C . ALA A 1 196 ? 8.591 6.662 15.747 1.00 96.94 196 ALA A C 1
ATOM 1547 O O . ALA A 1 196 ? 7.828 7.533 16.171 1.00 96.94 196 ALA A O 1
ATOM 1548 N N . ILE A 1 197 ? 9.001 6.624 14.475 1.00 95.19 197 ILE A N 1
ATOM 1549 C CA . ILE A 1 197 ? 8.580 7.605 13.468 1.00 95.19 197 ILE A CA 1
ATOM 1550 C C . ILE A 1 197 ? 7.078 7.512 13.204 1.00 95.19 197 ILE A C 1
ATOM 1552 O O . ILE A 1 197 ? 6.415 8.550 13.171 1.00 95.19 197 ILE A O 1
ATOM 1556 N N . THR A 1 198 ? 6.535 6.305 13.045 1.00 96.56 198 THR A N 1
ATOM 1557 C CA . THR A 1 198 ? 5.095 6.125 12.820 1.00 96.56 198 THR A CA 1
ATOM 1558 C C . THR A 1 198 ? 4.283 6.561 14.032 1.00 96.56 198 THR A C 1
ATOM 1560 O O . THR A 1 198 ? 3.352 7.344 13.882 1.00 96.56 198 THR A O 1
ATOM 1563 N N . ARG A 1 199 ? 4.689 6.165 15.244 1.00 97.12 199 ARG A N 1
ATOM 1564 C CA . ARG A 1 199 ? 4.050 6.585 16.500 1.00 97.12 199 ARG A CA 1
ATOM 1565 C C . ARG A 1 199 ? 4.009 8.104 16.635 1.00 97.12 199 ARG A C 1
ATOM 1567 O O . ARG A 1 199 ? 2.970 8.651 16.973 1.00 97.12 199 ARG A O 1
ATOM 1574 N N . ARG A 1 200 ? 5.121 8.786 16.337 1.00 96.31 200 ARG A N 1
ATOM 1575 C CA . ARG A 1 200 ? 5.197 10.255 16.383 1.00 96.31 200 ARG A CA 1
ATOM 1576 C C . ARG A 1 200 ? 4.257 10.920 15.372 1.00 96.31 200 ARG A C 1
ATOM 1578 O O . ARG A 1 200 ? 3.758 12.006 15.635 1.00 96.31 200 ARG A O 1
ATOM 1585 N N . ARG A 1 201 ? 4.056 10.307 14.204 1.00 95.00 201 ARG A N 1
ATOM 1586 C CA . ARG A 1 201 ? 3.219 10.852 13.121 1.00 95.00 201 ARG A CA 1
ATOM 1587 C C . ARG A 1 201 ? 1.742 10.513 13.262 1.00 95.00 201 ARG A C 1
ATOM 1589 O O . ARG A 1 201 ? 0.927 11.209 12.665 1.00 95.00 201 ARG A O 1
ATOM 1596 N N . TRP A 1 202 ? 1.411 9.484 14.038 1.00 95.69 202 TRP A N 1
ATOM 1597 C CA . TRP A 1 202 ? 0.051 8.973 14.156 1.00 95.69 202 TRP A CA 1
ATOM 1598 C C . TRP A 1 202 ? -0.996 10.052 14.466 1.00 95.69 202 TRP A C 1
ATOM 1600 O O . TRP A 1 202 ? -1.960 10.127 13.709 1.00 95.69 202 TRP A O 1
ATOM 1610 N N . PRO A 1 203 ? -0.795 10.963 15.443 1.00 95.19 203 PRO A N 1
ATOM 1611 C CA . PRO A 1 203 ? -1.805 11.982 15.745 1.00 95.19 203 PRO A CA 1
ATOM 1612 C C . PRO A 1 203 ? -2.113 12.903 14.555 1.00 95.19 203 PRO A C 1
ATOM 1614 O O . PRO A 1 203 ? -3.248 13.327 14.356 1.00 95.19 203 PRO A O 1
ATOM 1617 N N . ALA A 1 204 ? -1.112 13.199 13.718 1.00 93.75 204 ALA A N 1
ATOM 1618 C CA . ALA A 1 204 ? -1.310 14.009 12.518 1.00 93.75 204 ALA A CA 1
ATOM 1619 C C . ALA A 1 204 ? -2.074 13.245 11.425 1.00 93.75 204 ALA A C 1
ATOM 1621 O O . ALA A 1 204 ? -2.864 13.845 10.695 1.00 93.75 204 ALA A O 1
ATOM 1622 N N . PHE A 1 205 ? -1.849 11.933 11.309 1.00 93.62 205 PHE A N 1
ATOM 1623 C CA . PHE A 1 205 ? -2.623 11.077 10.413 1.00 93.62 205 PHE A CA 1
ATOM 1624 C C . PHE A 1 205 ? -4.082 10.990 10.850 1.00 93.62 205 PHE A C 1
ATOM 1626 O O . PHE A 1 205 ? -4.971 11.248 10.045 1.00 93.62 205 PHE A O 1
ATOM 1633 N N . GLU A 1 206 ? -4.309 10.708 12.127 1.00 91.94 206 GLU A N 1
ATOM 1634 C CA . GLU A 1 206 ? -5.628 10.613 12.746 1.00 91.94 206 GLU A CA 1
ATOM 1635 C C . GLU A 1 206 ? -6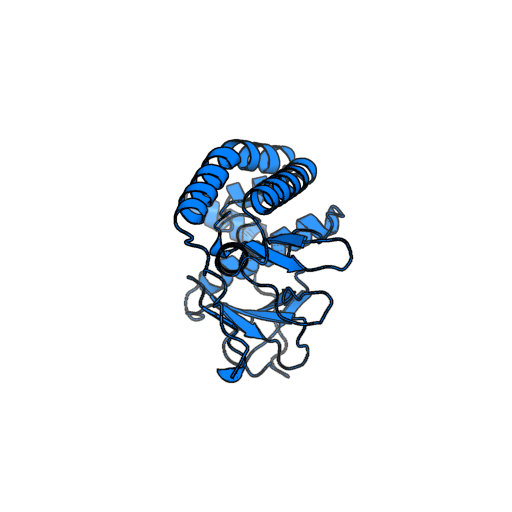.417 11.912 12.567 1.00 91.94 206 GLU A C 1
ATOM 1637 O O . GLU A 1 206 ? -7.512 11.889 12.015 1.00 91.94 206 GLU A O 1
ATOM 1642 N N . LYS A 1 207 ? -5.804 13.069 12.854 1.00 92.38 207 LYS A N 1
ATOM 1643 C CA . LYS A 1 207 ? -6.419 14.381 12.604 1.00 92.38 207 LYS A CA 1
ATOM 1644 C C . LYS A 1 207 ? -6.808 14.588 11.135 1.00 92.38 207 LYS A C 1
ATOM 1646 O O . LYS A 1 207 ? -7.866 15.143 10.850 1.00 92.38 207 LYS A O 1
ATOM 1651 N N . LYS A 1 208 ? -5.959 14.171 10.187 1.00 90.94 208 LYS A N 1
ATOM 1652 C CA . LYS A 1 208 ? -6.234 14.304 8.745 1.00 90.94 208 LYS A CA 1
ATOM 1653 C C . LYS A 1 208 ? -7.370 13.385 8.297 1.00 90.94 208 LYS A C 1
ATOM 1655 O O . LYS A 1 208 ? -8.154 13.782 7.437 1.00 90.94 208 LYS A O 1
ATOM 1660 N N . ILE A 1 209 ? -7.432 12.173 8.845 1.00 90.69 209 ILE A N 1
ATOM 1661 C CA . ILE A 1 209 ? -8.517 11.231 8.581 1.00 90.69 209 ILE A CA 1
ATOM 1662 C C .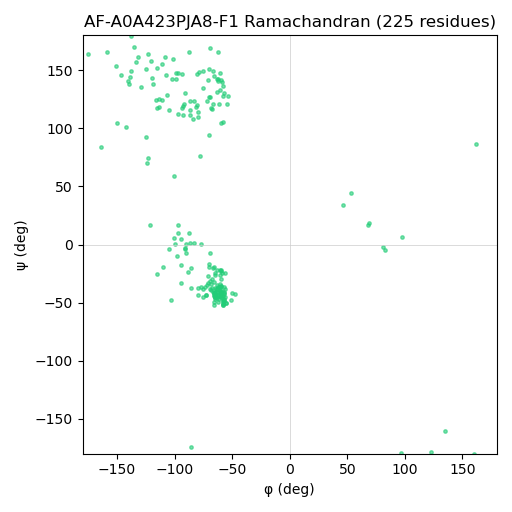 ILE A 1 209 ? -9.810 11.802 9.145 1.00 90.69 209 ILE A C 1
ATOM 1664 O O . ILE A 1 209 ? -10.736 11.993 8.365 1.00 90.69 209 ILE A O 1
ATOM 1668 N N . GLN A 1 210 ? -9.827 12.203 10.417 1.00 89.25 210 GLN A N 1
ATOM 1669 C CA . GLN A 1 210 ? -11.006 12.759 11.079 1.00 89.25 210 GLN A CA 1
ATOM 1670 C C . GLN A 1 210 ? -11.576 13.959 10.329 1.00 89.25 210 GLN A C 1
ATOM 1672 O O . GLN A 1 210 ? -12.726 13.929 9.911 1.00 89.25 210 GLN A O 1
ATOM 1677 N N . ALA A 1 211 ? -10.732 14.937 9.990 1.00 89.06 211 ALA A N 1
ATOM 1678 C CA . ALA A 1 211 ? -11.153 16.105 9.217 1.00 89.06 211 ALA A CA 1
ATOM 1679 C C . ALA A 1 211 ? -11.725 15.756 7.830 1.00 89.06 211 ALA A C 1
ATOM 1681 O O . ALA A 1 211 ? -12.421 16.571 7.220 1.00 89.06 211 ALA A O 1
ATOM 1682 N N . ARG A 1 212 ? -11.394 14.580 7.279 1.00 85.38 212 ARG A N 1
ATOM 1683 C CA . ARG A 1 212 ? -11.993 14.073 6.042 1.00 85.38 212 ARG A CA 1
ATOM 1684 C C . ARG A 1 212 ? -13.290 13.318 6.310 1.00 85.38 212 ARG A C 1
ATOM 1686 O O . ARG A 1 212 ? -14.192 13.457 5.489 1.00 85.38 212 ARG A O 1
ATOM 1693 N N . LEU A 1 213 ? -13.370 12.557 7.402 1.00 83.62 213 LEU A N 1
ATOM 1694 C CA . LEU A 1 213 ? -14.582 11.856 7.828 1.00 83.62 213 LEU A CA 1
ATOM 1695 C C . LEU A 1 213 ? -15.696 12.852 8.171 1.00 83.62 213 LEU A C 1
ATOM 1697 O O . LEU A 1 213 ? -16.814 12.673 7.711 1.00 83.62 213 LEU A O 1
ATOM 1701 N N . ASP A 1 214 ? -15.369 13.962 8.837 1.00 85.38 214 ASP A N 1
ATOM 1702 C CA . ASP A 1 214 ? -16.315 15.037 9.192 1.00 85.38 214 ASP A CA 1
ATOM 1703 C C . ASP A 1 214 ? -16.977 15.697 7.977 1.00 85.38 214 ASP A C 1
ATOM 1705 O O . ASP A 1 214 ? -18.035 16.308 8.079 1.00 85.38 214 ASP A O 1
ATOM 1709 N N . ARG A 1 215 ? -16.345 15.591 6.804 1.00 85.62 215 ARG A N 1
ATOM 1710 C CA . ARG A 1 215 ? -16.862 16.139 5.541 1.00 85.62 215 ARG A CA 1
ATOM 1711 C C . ARG A 1 215 ? -17.716 15.139 4.769 1.00 85.62 215 ARG A C 1
ATOM 1713 O O . ARG A 1 215 ? -18.181 15.466 3.679 1.00 85.62 215 ARG A O 1
ATOM 1720 N N . VAL A 1 216 ? -17.838 13.905 5.250 1.00 84.81 216 VAL A N 1
ATOM 1721 C CA . VAL A 1 216 ? -18.683 12.896 4.620 1.00 84.81 216 VAL A CA 1
ATOM 1722 C C . VAL A 1 216 ? -20.103 13.108 5.117 1.00 84.81 216 VAL A C 1
ATOM 1724 O O . VAL A 1 216 ? -20.415 12.810 6.261 1.00 84.81 216 VAL A O 1
ATOM 1727 N N . THR A 1 217 ? -20.966 13.608 4.242 1.00 79.69 217 THR A N 1
ATOM 1728 C CA . THR A 1 217 ? -22.410 13.584 4.466 1.00 79.69 217 THR A CA 1
ATOM 1729 C C . THR A 1 217 ? -22.924 12.197 4.071 1.00 79.69 217 THR A C 1
ATOM 1731 O O . THR A 1 217 ? -22.749 11.822 2.904 1.00 79.69 217 THR A O 1
ATOM 1734 N N . PRO A 1 218 ? -23.503 11.415 5.002 1.00 76.62 218 PRO A N 1
ATOM 1735 C CA . PRO A 1 218 ? -24.122 10.140 4.666 1.00 76.62 218 PRO A CA 1
ATOM 1736 C C . PRO A 1 218 ? -25.233 10.354 3.641 1.00 76.62 218 PRO A C 1
ATOM 1738 O O . PRO A 1 218 ? -25.988 11.326 3.727 1.00 76.62 218 PRO A O 1
ATOM 1741 N N . VAL A 1 219 ? -25.336 9.455 2.667 1.00 77.19 219 VAL A N 1
ATOM 1742 C CA . VAL A 1 219 ? -26.518 9.408 1.807 1.00 77.19 219 VAL A CA 1
ATOM 1743 C C . VAL A 1 219 ? -27.675 8.940 2.687 1.00 77.19 219 VAL A C 1
ATOM 1745 O O . VAL A 1 219 ? -27.620 7.844 3.240 1.00 77.19 219 VAL A O 1
ATOM 1748 N N . GLN A 1 220 ? -28.690 9.790 2.858 1.00 58.66 220 GLN A N 1
ATOM 1749 C CA . GLN A 1 220 ? -29.951 9.382 3.478 1.00 58.66 220 GLN A CA 1
ATOM 1750 C C . GLN A 1 220 ? -30.502 8.204 2.662 1.00 58.66 220 GLN A C 1
ATOM 1752 O O . GLN A 1 220 ? -30.528 8.319 1.432 1.00 58.66 220 GLN A O 1
ATOM 1757 N N . PRO A 1 221 ? -30.907 7.083 3.285 1.00 54.66 221 PRO A N 1
ATOM 1758 C CA . PRO A 1 221 ? -31.581 6.020 2.558 1.00 54.66 221 PRO A CA 1
ATOM 1759 C C . PRO A 1 221 ? -32.772 6.645 1.839 1.00 54.66 221 PRO A C 1
ATOM 1761 O O . PRO A 1 221 ? -33.618 7.269 2.480 1.00 54.66 221 PRO A O 1
ATOM 1764 N N . SER A 1 222 ? -32.819 6.540 0.514 1.00 50.06 222 SER A N 1
ATOM 1765 C CA . SER A 1 222 ? -34.023 6.880 -0.227 1.00 50.06 222 SER A CA 1
ATOM 1766 C C . SER A 1 222 ? -35.135 5.971 0.289 1.00 50.06 222 SER A C 1
ATOM 1768 O O . SER A 1 222 ? -35.157 4.780 -0.020 1.00 50.06 222 SER A O 1
ATOM 1770 N N . GLN A 1 223 ? -36.034 6.521 1.106 1.00 44.03 223 GLN A N 1
ATOM 1771 C CA . GLN A 1 223 ? -37.390 6.004 1.188 1.00 44.03 223 GLN A CA 1
ATOM 1772 C C . GLN A 1 223 ? -37.943 6.107 -0.233 1.00 44.03 223 GLN A C 1
ATOM 1774 O O . GLN A 1 223 ? -38.086 7.219 -0.733 1.00 44.03 223 GLN A O 1
ATOM 1779 N N . ASN A 1 224 ? -38.039 4.962 -0.910 1.00 41.97 224 ASN A N 1
ATOM 1780 C CA . ASN A 1 224 ? -38.972 4.613 -1.987 1.00 41.97 224 ASN A CA 1
ATOM 1781 C C . ASN A 1 224 ? -38.408 3.405 -2.746 1.00 41.97 224 ASN A C 1
ATOM 1783 O O . ASN A 1 224 ? -37.687 3.530 -3.735 1.00 41.97 224 ASN A O 1
ATOM 1787 N N . LEU A 1 225 ? -38.741 2.226 -2.229 1.00 40.25 225 LEU A N 1
ATOM 1788 C CA . LEU A 1 225 ? -38.898 1.003 -3.006 1.00 40.25 225 LEU A CA 1
ATOM 1789 C C . LEU A 1 225 ? -40.321 0.530 -2.717 1.00 40.25 225 LEU A C 1
ATOM 1791 O O . LEU A 1 225 ? -40.498 -0.347 -1.889 1.00 40.25 225 LEU A O 1
ATOM 1795 N N . ASP A 1 226 ? -41.291 1.224 -3.305 1.00 38.41 226 ASP A N 1
ATOM 1796 C CA . ASP A 1 226 ? -42.673 0.786 -3.504 1.00 38.41 226 ASP A CA 1
ATOM 1797 C C . ASP A 1 226 ? -43.278 1.725 -4.561 1.00 38.41 226 ASP A C 1
ATOM 1799 O O . ASP A 1 226 ? -43.839 2.766 -4.230 1.00 38.41 226 ASP A O 1
ATOM 1803 N N . GLU A 1 227 ? -43.035 1.396 -5.832 1.00 32.78 227 GLU A N 1
ATOM 1804 C CA . GLU A 1 227 ? -43.932 1.600 -6.985 1.00 32.78 227 GLU A CA 1
ATOM 1805 C C . GLU A 1 227 ? -43.441 0.761 -8.176 1.00 32.78 227 GLU A C 1
ATOM 1807 O O . GLU A 1 227 ? -42.227 0.814 -8.489 1.00 32.78 227 GLU A O 1
#

Foldseek 3Di:
DVVQFVVLCVVVVLDAPDADPDDAFEFDPVQFPDDDPFWTWGQGPVDNQKIWTAGPCVVDPCSCFQVSLCVVQLVLLVVVVQDQQAEWDWPGWGHHPVGITTIIGQQEAPVRHGFAQPLVCCQAVVADPVRVVVLLVVVLVSCLVSLWAFADLASVQWTWHQYPVGTHTHGYGRTQDDGSGPVSVCSRPPSVSSNVNCVVCVVVSVVNRVVSSVPRDHDDPPPDPDD